Protein AF-A0A9P6JV18-F1 (afdb_monomer)

Solvent-accessible surface area (backbone atoms only — not comparable to full-atom values): 13076 Å² total; per-residue (Å²): 133,84,75,88,45,44,66,58,29,42,53,50,14,51,54,27,41,76,71,68,35,54,68,59,12,41,53,24,19,48,53,20,46,50,43,32,62,74,78,47,69,69,71,39,65,43,64,74,92,76,53,49,66,79,36,29,44,27,41,50,46,44,35,46,52,56,39,48,51,55,52,63,38,70,92,72,65,68,40,64,86,74,38,43,70,58,42,48,55,54,55,44,44,38,87,85,49,76,48,72,66,35,56,61,43,53,58,70,24,66,80,38,72,67,26,45,54,49,52,50,44,55,24,32,54,37,22,42,41,53,12,53,48,26,42,76,69,70,34,53,69,58,13,46,52,25,28,50,62,20,51,63,56,37,70,78,39,66,53,32,72,35,64,88,78,27,58,64,14,50,42,38,44,40,10,48,51,46,51,54,35,53,56,52,41,54,52,50,55,52,50,52,52,53,52,53,54,52,35,62,74,69,71,46,77,90,67,96,74,77,84,78,84,70,80,86,81,80,66,81,69,74,76,77,76,61,94,77,81,80,86,84,77,134

Organism: NCBI:txid179855

Radius of gyration: 19.12 Å; Cα contacts (8 Å, |Δi|>4): 257; chains: 1; bounding box: 46×41×63 Å

pLDDT: mean 84.48, std 20.2, range [27.09, 98.38]

Sequence (234 aa):
MSYNSSIALLNQAQVAFHAGDTRGALEWYYKGIKKILNDENVTALAPTVITLDNYPHELLGLAWSGFLGCFKDSSLGLNENTVPEAYKLLKTFRPESNSAQFLKWSARFQNSERGRILLKGLQISVGFTLGLMAWNNKDRATAAR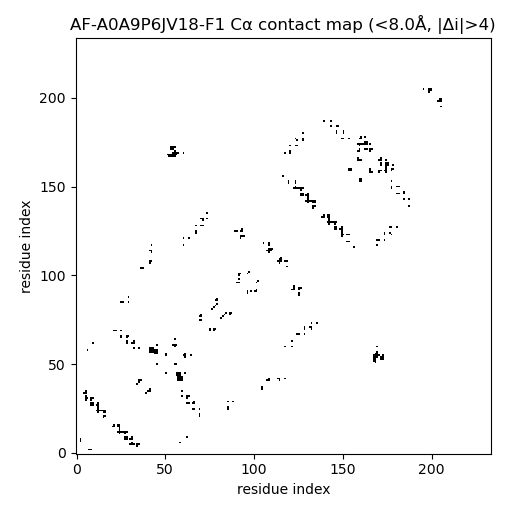RYQEALDLAQTHAPFMSFPNTPVGLERCVSRDVKDMQDNLEVLEHNDTIHASLGASLGQSTNRRDVVEMPDTVRMKRTEGNGKNFLLIL

Nearest PDB structures (foldseek):
  7v6q-assembly1_D  TM=4.824E-01  e=1.377E-02  Homo sapiens
  8rst-assembly1_A-2  TM=5.262E-01  e=2.483E-01  Bacillus phage phi3T
  8qag-assembly2_B  TM=3.439E-01  e=1.514E+00  synthetic construct
  3ieg-assembly2_B  TM=2.227E-01  e=1.008E+00  Mus musculus
  8bpo-assembly1_t2  TM=2.928E-01  e=4.090E+00  Homo sapiens

Foldseek 3Di:
DDPPALVSLQVQLVVCVVVVNLVSSLVSLLVSLVCCLPPHQQQDFDDPLPDDQQAARGPNRNSLVSNLVSLLPVVNVDDCVPCVSSNVVLVCLAPPHPDPSNVSRLVSLVPDPSSVVVSLLSNLSSLLSQLSNCVSVVNLVSNLVSLVSSLVSLVVPVLLCDPPPHGGHSSNNSVVSNVVSVVSNVVSVVVVVVVVVVCVVVVNDPPPPDDDDDPPPDDPPPPCPDPDDDSDDD

Secondary structure (DSSP, 8-state):
----SHHHHHHHHHHHHHTT-HHHHHHHHHHHHHHHHHHS-TTPBPPGGG--TTS-SBHHHHHHHHHHHHHH-GGG--STTTSHHHHHHHHHTSTT---HHHHHHHHHHTTSHHHHHHHHHHHHHHHHHHHHHHHHTT-HHHHHHHHHHHHHHHTTSGGGG-TTSPPTTHHHHHHHHHHHHHHHHHHHHHHHHHHHHHHHHTT----TT---PPPS----------S-------

Mean predicted aligned error: 8.63 Å

Structure (mmCIF, N/CA/C/O backbone):
data_AF-A0A9P6JV18-F1
#
_entry.id   AF-A0A9P6JV18-F1
#
loop_
_atom_site.group_PDB
_atom_site.id
_atom_site.type_symbol
_atom_site.label_atom_id
_atom_site.label_alt_id
_atom_site.label_comp_id
_atom_site.label_asym_id
_atom_site.label_entity_id
_atom_site.label_seq_id
_atom_site.pdbx_PDB_ins_code
_atom_site.Cartn_x
_atom_site.Cartn_y
_atom_site.Cartn_z
_atom_site.occupancy
_atom_site.B_iso_or_equiv
_atom_site.auth_seq_id
_atom_site.auth_comp_id
_atom_site.auth_asym_id
_atom_site.auth_atom_id
_atom_site.pdbx_PDB_model_num
ATOM 1 N N . MET A 1 1 ? 3.530 -20.877 -20.730 1.00 47.69 1 MET A N 1
ATOM 2 C CA . MET A 1 1 ? 4.284 -19.688 -21.187 1.00 47.69 1 MET A CA 1
ATOM 3 C C . MET A 1 1 ? 4.997 -19.091 -19.985 1.00 47.69 1 MET A C 1
ATOM 5 O O . MET A 1 1 ? 4.355 -18.919 -18.959 1.00 47.69 1 MET A O 1
ATOM 9 N N . SER A 1 2 ? 6.308 -18.852 -20.069 1.00 51.06 2 SER A N 1
ATOM 10 C CA . SER A 1 2 ? 7.059 -18.185 -18.996 1.00 51.06 2 SER A CA 1
ATOM 11 C C . SER A 1 2 ? 6.819 -16.678 -19.082 1.00 51.06 2 SER A C 1
ATOM 13 O O . SER A 1 2 ? 7.122 -16.065 -20.105 1.00 51.06 2 SER A O 1
ATOM 15 N N . TYR A 1 3 ? 6.245 -16.081 -18.039 1.00 64.88 3 TYR A N 1
ATOM 16 C CA . TYR A 1 3 ? 6.047 -14.634 -17.958 1.00 64.88 3 TYR A CA 1
ATOM 17 C C . TYR A 1 3 ? 7.381 -13.964 -17.611 1.00 64.88 3 TYR A C 1
ATOM 19 O O . TYR A 1 3 ? 7.743 -13.820 -16.444 1.00 64.88 3 TYR A O 1
ATOM 27 N N . ASN A 1 4 ? 8.146 -13.592 -18.639 1.00 78.31 4 ASN A N 1
ATOM 28 C CA . ASN A 1 4 ? 9.521 -13.116 -18.463 1.00 78.31 4 ASN A CA 1
ATOM 29 C C . ASN A 1 4 ? 9.634 -11.638 -18.043 1.00 78.31 4 ASN A C 1
ATOM 31 O O . ASN A 1 4 ? 10.718 -11.228 -17.629 1.00 78.31 4 ASN A O 1
ATOM 35 N N . SER A 1 5 ? 8.548 -10.853 -18.069 1.00 90.69 5 SER A N 1
ATOM 36 C CA . SER A 1 5 ? 8.530 -9.437 -17.656 1.00 90.69 5 SER A CA 1
ATOM 37 C C . SER A 1 5 ? 7.431 -9.137 -16.631 1.00 90.69 5 SER A C 1
ATOM 39 O O . SER A 1 5 ? 6.385 -9.791 -16.619 1.00 90.69 5 SER A O 1
ATOM 41 N N . SER A 1 6 ? 7.653 -8.141 -15.768 1.00 91.50 6 SER A N 1
ATOM 42 C CA . SER A 1 6 ? 6.620 -7.656 -14.844 1.00 91.50 6 SER A CA 1
ATOM 43 C C . SER A 1 6 ? 5.403 -7.091 -15.576 1.00 91.50 6 SER A C 1
ATOM 45 O O . SER A 1 6 ? 4.283 -7.356 -15.158 1.00 91.50 6 SER A O 1
ATOM 47 N N . ILE A 1 7 ? 5.594 -6.417 -16.716 1.00 92.31 7 ILE A N 1
ATOM 48 C CA . ILE A 1 7 ? 4.503 -5.914 -17.569 1.00 92.31 7 ILE A CA 1
ATOM 49 C C . ILE A 1 7 ? 3.539 -7.044 -17.943 1.00 92.31 7 ILE A C 1
ATOM 51 O O . ILE A 1 7 ? 2.328 -6.894 -17.801 1.00 92.31 7 ILE A O 1
ATOM 55 N N . ALA A 1 8 ? 4.060 -8.202 -18.361 1.00 92.50 8 ALA A N 1
ATOM 56 C CA . ALA A 1 8 ? 3.213 -9.335 -18.721 1.00 92.50 8 ALA A CA 1
ATOM 57 C C . ALA A 1 8 ? 2.406 -9.855 -17.517 1.00 92.50 8 ALA A C 1
ATOM 59 O O . ALA A 1 8 ? 1.236 -10.195 -17.671 1.00 92.50 8 ALA A O 1
ATOM 60 N N . LEU A 1 9 ? 3.001 -9.864 -16.317 1.00 95.19 9 LEU A N 1
ATOM 61 C CA . LEU A 1 9 ? 2.306 -10.226 -15.076 1.00 95.19 9 LEU A CA 1
ATOM 62 C C . LEU A 1 9 ? 1.207 -9.213 -14.725 1.00 95.19 9 LEU A C 1
ATOM 64 O O . LEU A 1 9 ? 0.114 -9.612 -14.337 1.00 95.19 9 LEU A O 1
ATOM 68 N N . LEU A 1 10 ? 1.462 -7.913 -14.895 1.00 92.69 10 LEU A N 1
ATOM 69 C CA . LEU A 1 10 ? 0.463 -6.877 -14.622 1.00 92.69 10 LEU A CA 1
ATOM 70 C C . LEU A 1 10 ? -0.692 -6.909 -15.622 1.00 92.69 10 LEU A C 1
ATOM 72 O O . LEU A 1 10 ? -1.833 -6.719 -15.214 1.00 92.69 10 LEU A O 1
ATOM 76 N N . ASN A 1 11 ? -0.436 -7.232 -16.890 1.00 92.31 11 ASN A N 1
ATOM 77 C CA . ASN A 1 11 ? -1.506 -7.444 -17.865 1.00 92.31 11 ASN A CA 1
ATOM 78 C C . ASN A 1 11 ? -2.420 -8.605 -17.446 1.00 92.31 11 ASN A C 1
ATOM 80 O O . ASN A 1 11 ? -3.638 -8.475 -17.519 1.00 92.31 11 ASN A O 1
ATOM 84 N N . GLN A 1 12 ? -1.861 -9.707 -16.930 1.00 94.94 12 GLN A N 1
ATOM 85 C CA . GLN A 1 12 ? -2.674 -10.801 -16.380 1.00 94.94 12 GLN A CA 1
ATOM 86 C C . GLN A 1 12 ? -3.472 -10.368 -15.145 1.00 94.94 12 GLN A C 1
ATOM 88 O O . GLN A 1 12 ? -4.631 -10.754 -15.004 1.00 94.94 12 GLN A O 1
ATOM 93 N N . ALA A 1 13 ? -2.895 -9.519 -14.287 1.00 94.94 13 ALA A N 1
ATOM 94 C CA . ALA A 1 13 ? -3.618 -8.946 -13.154 1.00 94.94 13 ALA A CA 1
ATOM 95 C C . ALA A 1 13 ? -4.830 -8.127 -13.616 1.00 94.94 13 ALA A C 1
ATOM 97 O O . ALA A 1 13 ? -5.917 -8.287 -13.065 1.00 94.94 13 ALA A O 1
ATOM 98 N N . GLN A 1 14 ? -4.666 -7.303 -14.658 1.00 91.19 14 GLN A N 1
ATOM 99 C CA . GLN A 1 14 ? -5.774 -6.544 -15.239 1.00 91.19 14 GLN A CA 1
ATOM 100 C C . GLN A 1 14 ? -6.835 -7.467 -15.835 1.00 91.19 14 GLN A C 1
ATOM 102 O O . GLN A 1 14 ? -8.015 -7.268 -15.566 1.00 91.19 14 GLN A O 1
ATOM 107 N N . VAL A 1 15 ? -6.447 -8.483 -16.609 1.00 93.88 15 VAL A N 1
ATOM 108 C CA . VAL A 1 15 ? -7.402 -9.438 -17.197 1.00 93.88 15 VAL A CA 1
ATOM 109 C C . VAL A 1 15 ? -8.228 -10.126 -16.109 1.00 93.88 15 VAL A C 1
ATOM 111 O O . VAL A 1 15 ? -9.455 -10.134 -16.194 1.00 93.88 15 VAL A O 1
ATOM 114 N N . ALA A 1 16 ? -7.580 -10.639 -15.059 1.00 94.25 16 ALA A N 1
ATOM 115 C CA . ALA A 1 16 ? -8.271 -11.272 -13.937 1.00 94.25 16 ALA A CA 1
ATOM 116 C C . ALA A 1 16 ? -9.210 -10.290 -13.215 1.00 94.25 16 ALA A C 1
ATOM 118 O O . ALA A 1 16 ? -10.364 -10.619 -12.947 1.00 94.25 16 ALA A O 1
ATOM 119 N N . PHE A 1 17 ? -8.756 -9.055 -12.977 1.00 91.06 17 PHE A N 1
ATOM 120 C CA . PHE A 1 17 ? -9.563 -8.025 -12.324 1.00 91.06 17 PHE A CA 1
ATOM 121 C C . PHE A 1 17 ? -10.831 -7.690 -13.123 1.00 91.06 17 PHE A C 1
ATOM 123 O O . PHE A 1 17 ? -11.924 -7.661 -12.563 1.00 91.06 17 PHE A O 1
ATOM 130 N N . HIS A 1 18 ? -10.714 -7.502 -14.442 1.00 89.44 18 HIS A N 1
ATOM 131 C CA . HIS A 1 18 ? -11.862 -7.220 -15.313 1.00 89.44 18 HIS A CA 1
ATOM 132 C C . HIS A 1 18 ? -12.815 -8.413 -15.453 1.00 89.44 18 HIS A C 1
ATOM 1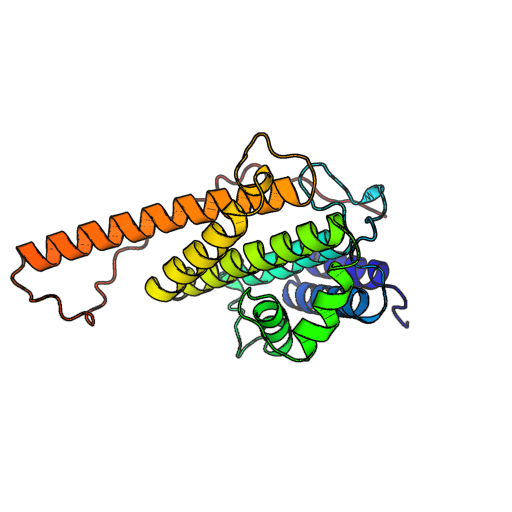34 O O . HIS A 1 18 ? -14.004 -8.216 -15.696 1.00 89.44 18 HIS A O 1
ATOM 140 N N . ALA A 1 19 ? -12.321 -9.637 -15.263 1.00 94.38 19 ALA A N 1
ATOM 141 C CA . ALA A 1 19 ? -13.149 -10.837 -15.198 1.00 94.38 19 ALA A CA 1
ATOM 142 C C . ALA A 1 19 ? -13.893 -10.995 -13.854 1.00 94.38 19 ALA A C 1
ATOM 144 O O . ALA A 1 19 ? -14.639 -11.957 -13.684 1.00 94.38 19 ALA A O 1
ATOM 145 N N . GLY A 1 20 ? -13.693 -10.083 -12.893 1.00 90.50 20 GLY A N 1
ATOM 146 C CA . GLY A 1 20 ? -14.239 -10.187 -11.537 1.00 90.50 20 GLY A CA 1
ATOM 147 C C . GLY A 1 20 ? -13.478 -11.163 -10.633 1.00 90.50 20 GLY A C 1
ATOM 148 O O . GLY A 1 20 ? -13.898 -11.404 -9.502 1.00 90.50 20 GLY A O 1
ATOM 149 N N . ASP A 1 21 ? -12.349 -11.710 -11.094 1.00 94.19 21 ASP A N 1
ATOM 150 C CA . ASP A 1 21 ? -11.474 -12.573 -10.303 1.00 94.19 21 ASP A CA 1
ATOM 151 C C . ASP A 1 21 ? -10.446 -11.736 -9.529 1.00 94.19 21 ASP A C 1
ATOM 153 O O . ASP A 1 21 ? -9.257 -11.668 -9.856 1.00 94.19 21 ASP A O 1
ATOM 157 N N . THR A 1 22 ? -10.906 -11.070 -8.468 1.00 91.94 22 THR A N 1
ATOM 158 C CA . THR A 1 22 ? -10.041 -10.195 -7.663 1.00 91.94 22 THR A CA 1
ATOM 159 C C . THR A 1 22 ? -8.944 -10.967 -6.922 1.00 91.94 22 THR A C 1
ATOM 161 O O . THR A 1 22 ? -7.872 -10.421 -6.658 1.00 91.94 22 THR A O 1
ATOM 164 N N . ARG A 1 23 ? -9.163 -12.252 -6.606 1.00 92.50 23 ARG A N 1
ATOM 165 C CA . ARG A 1 23 ? -8.135 -13.093 -5.968 1.00 92.50 23 ARG A CA 1
ATOM 166 C C . ARG A 1 23 ? -7.040 -13.482 -6.957 1.00 92.50 23 ARG A C 1
ATOM 168 O O . ARG A 1 23 ? -5.865 -13.355 -6.615 1.00 92.50 23 ARG A O 1
ATOM 175 N N . GLY A 1 24 ? -7.402 -13.878 -8.176 1.00 95.06 24 GLY A N 1
ATOM 176 C CA . GLY A 1 24 ? -6.436 -14.088 -9.251 1.00 95.06 24 GLY A CA 1
ATOM 177 C C . GLY A 1 24 ? -5.683 -12.803 -9.593 1.00 95.06 24 GLY A C 1
ATOM 178 O O . GLY A 1 24 ? -4.459 -12.819 -9.729 1.00 95.06 24 GLY A O 1
ATOM 179 N N . ALA A 1 25 ? -6.375 -11.659 -9.629 1.00 96.56 25 ALA A N 1
ATOM 180 C CA . ALA A 1 25 ? -5.739 -10.358 -9.830 1.00 96.56 25 ALA A CA 1
ATOM 181 C C . ALA A 1 25 ? -4.681 -10.062 -8.755 1.00 96.56 25 ALA A C 1
ATOM 183 O O . ALA A 1 25 ? -3.550 -9.701 -9.086 1.00 96.56 25 ALA A O 1
ATOM 184 N N . LEU A 1 26 ? -5.015 -10.273 -7.476 1.00 97.38 26 LEU A N 1
ATOM 185 C CA . LEU A 1 26 ? -4.084 -10.111 -6.357 1.00 97.38 26 LEU A CA 1
ATOM 186 C C . LEU A 1 26 ? -2.830 -10.980 -6.516 1.00 97.38 26 LEU A C 1
ATOM 188 O O . LEU A 1 26 ? -1.719 -10.501 -6.279 1.00 97.38 26 LEU A O 1
ATOM 192 N N . GLU A 1 27 ? -2.990 -12.240 -6.923 1.00 96.81 27 GLU A N 1
ATOM 193 C CA . GLU A 1 27 ? -1.864 -13.149 -7.143 1.00 96.81 27 GLU A CA 1
ATOM 194 C C . GLU A 1 27 ? -0.916 -12.619 -8.230 1.00 96.81 27 GLU A C 1
ATOM 196 O O . GLU A 1 27 ? 0.309 -12.610 -8.053 1.00 96.81 27 GLU A O 1
ATOM 201 N N . TRP A 1 28 ? -1.468 -12.129 -9.340 1.00 97.56 28 TRP A N 1
ATOM 202 C CA . TRP A 1 28 ? -0.683 -11.554 -10.428 1.00 97.56 28 TRP A CA 1
ATOM 203 C C . TRP A 1 28 ? 0.005 -10.245 -10.034 1.00 97.56 28 TRP A C 1
ATOM 205 O O . TRP A 1 28 ? 1.195 -10.083 -10.326 1.00 97.56 28 TRP A O 1
ATOM 215 N N . TYR A 1 29 ? -0.675 -9.355 -9.304 1.00 97.94 29 TYR A N 1
ATOM 216 C CA . TYR A 1 29 ? -0.046 -8.153 -8.751 1.00 97.94 29 TYR A CA 1
ATOM 217 C C . TYR A 1 29 ? 1.115 -8.505 -7.814 1.00 97.94 29 TYR A C 1
ATOM 219 O O . TYR A 1 29 ? 2.212 -7.969 -7.969 1.00 97.94 29 TYR A O 1
ATOM 227 N N . TYR A 1 30 ? 0.914 -9.446 -6.886 1.00 97.75 30 TYR A N 1
ATOM 228 C CA . TYR A 1 30 ? 1.951 -9.921 -5.965 1.00 97.75 30 TYR A CA 1
ATOM 229 C C . TYR A 1 30 ? 3.190 -10.441 -6.712 1.00 97.75 30 TYR A C 1
ATOM 231 O O . TYR A 1 30 ? 4.321 -10.056 -6.393 1.00 97.75 30 TYR A O 1
ATOM 239 N N . LYS A 1 31 ? 2.991 -11.276 -7.741 1.00 97.19 31 LYS A N 1
ATOM 240 C CA . LYS A 1 31 ? 4.080 -11.788 -8.591 1.00 97.19 31 LYS A CA 1
ATOM 241 C C . LYS A 1 31 ? 4.804 -10.652 -9.320 1.00 97.19 31 LYS A C 1
ATOM 243 O O . LYS A 1 31 ? 6.035 -10.616 -9.307 1.00 97.19 31 LYS A O 1
ATOM 248 N N . GLY A 1 32 ? 4.054 -9.721 -9.914 1.00 97.00 32 GLY A N 1
ATOM 249 C CA . GLY A 1 32 ? 4.591 -8.561 -10.628 1.00 97.00 32 GLY A CA 1
ATOM 250 C C . GLY A 1 32 ? 5.454 -7.673 -9.734 1.00 97.00 32 GLY A C 1
ATOM 251 O O . GLY A 1 32 ? 6.601 -7.387 -10.073 1.00 97.00 32 GLY A O 1
ATOM 252 N N . ILE A 1 33 ? 4.950 -7.321 -8.547 1.00 98.19 33 ILE A N 1
ATOM 253 C CA . ILE A 1 33 ? 5.680 -6.517 -7.559 1.00 98.19 33 ILE A CA 1
ATOM 254 C C . ILE A 1 33 ? 6.983 -7.209 -7.159 1.00 98.19 33 ILE A C 1
ATOM 256 O O . ILE A 1 33 ? 8.045 -6.593 -7.211 1.00 98.19 33 ILE A O 1
ATOM 260 N N . LYS A 1 34 ? 6.942 -8.501 -6.808 1.00 97.56 34 LYS A N 1
ATOM 261 C CA . LYS A 1 34 ? 8.159 -9.238 -6.429 1.00 97.56 34 LYS A CA 1
ATOM 262 C C . LYS A 1 34 ? 9.186 -9.282 -7.549 1.00 97.56 34 LYS A C 1
ATOM 264 O O . LYS A 1 34 ? 10.373 -9.139 -7.269 1.00 97.56 34 LYS A O 1
ATOM 269 N N . LYS A 1 35 ? 8.750 -9.464 -8.796 1.00 96.69 35 LYS A N 1
ATOM 270 C CA . LYS A 1 35 ? 9.646 -9.442 -9.954 1.00 96.69 35 LYS A CA 1
ATOM 271 C C . LYS A 1 35 ? 10.329 -8.085 -10.103 1.00 96.69 35 LYS A C 1
ATOM 273 O O . LYS A 1 35 ? 11.548 -8.043 -10.227 1.00 96.69 35 LYS A O 1
ATOM 278 N N . ILE A 1 36 ? 9.580 -6.985 -9.986 1.00 97.31 36 ILE A N 1
ATOM 279 C CA . ILE A 1 36 ? 10.168 -5.640 -10.032 1.00 97.31 36 ILE A CA 1
ATOM 280 C C . ILE A 1 36 ? 11.181 -5.462 -8.898 1.00 97.31 36 ILE A C 1
ATOM 282 O O . ILE A 1 36 ? 12.326 -5.086 -9.135 1.00 97.31 36 ILE A O 1
ATOM 286 N N . LEU A 1 37 ? 10.790 -5.809 -7.669 1.00 96.94 37 LEU A N 1
ATOM 287 C CA . LEU A 1 37 ? 11.617 -5.655 -6.472 1.00 96.94 37 LEU A CA 1
ATOM 288 C C . LEU A 1 37 ? 12.864 -6.546 -6.447 1.00 96.94 37 LEU A C 1
ATOM 290 O O . LEU A 1 37 ? 13.839 -6.180 -5.784 1.00 96.94 37 LEU A O 1
ATOM 294 N N . ASN A 1 38 ? 12.881 -7.663 -7.172 1.00 96.00 38 ASN A N 1
ATOM 295 C CA . ASN A 1 38 ? 14.044 -8.545 -7.260 1.00 96.00 38 ASN A CA 1
ATOM 296 C C . ASN A 1 38 ? 14.939 -8.238 -8.462 1.00 96.00 38 ASN A C 1
ATOM 298 O O . ASN A 1 38 ? 16.154 -8.164 -8.290 1.00 96.00 38 ASN A O 1
ATOM 302 N N . ASP A 1 39 ? 14.348 -8.018 -9.638 1.00 95.69 39 ASP A N 1
ATOM 303 C CA . ASP A 1 39 ? 15.071 -8.182 -10.903 1.00 95.69 39 ASP A CA 1
ATOM 304 C C . ASP A 1 39 ? 15.051 -6.930 -11.793 1.00 95.69 39 ASP A C 1
ATOM 306 O O . ASP A 1 39 ? 15.872 -6.814 -12.698 1.00 95.69 39 ASP A O 1
ATOM 310 N N . GLU A 1 40 ? 14.150 -5.969 -11.559 1.00 95.31 40 GLU A N 1
ATOM 311 C CA . GLU A 1 40 ? 13.928 -4.848 -12.492 1.00 95.31 40 GLU A CA 1
ATOM 312 C C . GLU A 1 40 ? 14.118 -3.476 -11.833 1.00 95.31 40 GLU A C 1
ATOM 314 O O . GLU A 1 40 ? 14.230 -3.367 -10.614 1.00 95.31 40 GLU A O 1
ATOM 319 N N . ASN A 1 41 ? 14.187 -2.405 -12.626 1.00 95.19 41 ASN A N 1
ATOM 320 C CA . ASN A 1 41 ? 14.343 -1.054 -12.089 1.00 95.19 41 ASN A CA 1
ATOM 321 C C . ASN A 1 41 ? 13.057 -0.591 -11.373 1.00 95.19 41 ASN A C 1
ATOM 323 O O . ASN A 1 41 ? 12.007 -0.459 -11.996 1.00 95.19 41 ASN A O 1
ATOM 327 N N . VAL A 1 42 ? 13.157 -0.288 -10.074 1.00 96.81 42 VAL A N 1
ATOM 328 C CA . VAL A 1 42 ? 12.020 0.136 -9.237 1.00 96.81 42 VAL A CA 1
ATOM 329 C C . VAL A 1 42 ? 11.425 1.485 -9.649 1.00 96.81 42 VAL A C 1
ATOM 331 O O . VAL A 1 42 ? 10.262 1.734 -9.355 1.00 96.81 42 VAL A O 1
ATOM 334 N N . THR A 1 43 ? 12.184 2.334 -10.351 1.00 96.31 43 THR A N 1
ATOM 335 C CA . THR A 1 43 ? 11.704 3.619 -10.890 1.00 96.31 43 THR A CA 1
ATOM 336 C C . THR A 1 43 ? 11.388 3.563 -12.385 1.00 96.31 43 THR A C 1
ATOM 338 O O . THR A 1 43 ? 11.197 4.608 -13.005 1.00 96.31 43 THR A O 1
ATOM 341 N N . ALA A 1 44 ? 11.344 2.368 -12.990 1.00 94.69 44 ALA A N 1
ATOM 342 C CA . ALA A 1 44 ? 10.954 2.232 -14.388 1.00 94.69 44 ALA A CA 1
ATOM 343 C C . ALA A 1 44 ? 9.543 2.791 -14.605 1.00 94.69 44 ALA A C 1
ATOM 345 O O . ALA A 1 44 ? 8.606 2.443 -13.881 1.00 94.69 44 ALA A O 1
ATOM 346 N N . LEU A 1 45 ? 9.402 3.641 -15.620 1.00 92.31 45 LEU A N 1
ATOM 347 C CA . LEU A 1 45 ? 8.105 4.151 -16.038 1.00 92.31 45 LEU A CA 1
ATOM 348 C C . LEU A 1 45 ? 7.291 3.031 -16.682 1.00 92.31 45 LEU A C 1
ATOM 350 O O . LEU A 1 45 ? 7.822 2.169 -17.386 1.00 92.31 45 LEU A O 1
ATOM 354 N N . ALA A 1 46 ? 5.990 3.060 -16.444 1.00 87.81 46 ALA A N 1
ATOM 355 C CA . ALA A 1 46 ? 5.052 2.256 -17.189 1.00 87.81 46 ALA A CA 1
ATOM 356 C C . ALA A 1 46 ? 5.018 2.719 -18.656 1.00 87.81 46 ALA A C 1
ATOM 358 O O . ALA A 1 46 ? 5.212 3.907 -18.932 1.00 87.81 46 ALA A O 1
ATOM 359 N N . PRO A 1 47 ? 4.761 1.809 -19.611 1.00 81.94 47 PRO A N 1
ATOM 360 C CA . PRO A 1 47 ? 4.491 2.191 -20.992 1.00 81.94 47 PRO A CA 1
ATOM 361 C C . PRO A 1 47 ? 3.426 3.296 -21.064 1.00 81.94 47 PRO A C 1
ATOM 363 O O . PRO A 1 47 ? 2.388 3.190 -20.414 1.00 81.94 47 PRO A O 1
ATOM 366 N N . THR A 1 48 ? 3.666 4.336 -21.870 1.00 66.50 48 THR A N 1
ATOM 367 C CA . THR A 1 48 ? 2.866 5.580 -21.933 1.00 66.50 48 THR A CA 1
ATOM 368 C C . THR A 1 48 ? 1.367 5.359 -22.159 1.00 66.50 48 THR A C 1
ATOM 370 O O . THR A 1 48 ? 0.555 6.166 -21.726 1.00 66.50 48 THR A O 1
ATOM 373 N N . VAL A 1 49 ? 0.979 4.244 -22.783 1.00 60.06 49 VAL A N 1
ATOM 374 C CA . VAL A 1 49 ? -0.432 3.874 -23.007 1.00 60.06 49 VAL A CA 1
ATOM 375 C C . VAL A 1 49 ? -1.186 3.624 -21.685 1.00 60.06 49 VAL A C 1
ATOM 377 O O . VAL A 1 49 ? -2.409 3.678 -21.646 1.00 60.06 49 VAL A O 1
ATOM 380 N N . ILE A 1 50 ? -0.468 3.368 -20.588 1.00 60.12 50 ILE A N 1
ATOM 381 C CA . ILE A 1 50 ? -1.030 2.944 -19.297 1.00 60.12 50 ILE A CA 1
ATOM 382 C C . ILE A 1 50 ? -1.194 4.127 -18.320 1.00 60.12 50 ILE A C 1
ATOM 384 O O . ILE A 1 50 ? -1.906 4.016 -17.323 1.00 60.12 50 ILE A O 1
ATOM 388 N N . THR A 1 51 ? -0.563 5.277 -18.576 1.00 61.53 51 THR A N 1
ATOM 389 C CA . THR A 1 51 ? -0.481 6.371 -17.596 1.00 61.53 51 THR A CA 1
ATOM 390 C C . THR A 1 51 ? -1.526 7.453 -17.855 1.00 61.53 51 THR A C 1
ATOM 392 O O . THR A 1 51 ? -1.454 8.169 -18.850 1.00 61.53 51 THR A O 1
ATOM 395 N N . LEU A 1 52 ? -2.469 7.601 -16.925 1.00 71.88 52 LEU A N 1
ATOM 396 C CA . LEU A 1 52 ? -3.335 8.776 -16.804 1.00 71.88 52 LEU A CA 1
ATOM 397 C C . LEU A 1 52 ? -2.849 9.625 -15.621 1.00 71.88 52 LEU A C 1
ATOM 399 O O . LEU A 1 52 ? -2.369 9.064 -14.639 1.00 71.88 52 LEU A O 1
ATOM 403 N N . ASP A 1 53 ? -3.085 10.938 -15.647 1.00 73.88 53 ASP A N 1
ATOM 404 C CA . ASP A 1 53 ? -2.625 11.903 -14.623 1.00 73.88 53 ASP A CA 1
ATOM 405 C C . ASP A 1 53 ? -2.966 11.527 -13.164 1.00 73.88 53 ASP A C 1
ATOM 407 O O . ASP A 1 53 ? -2.328 11.986 -12.214 1.00 73.88 53 ASP A O 1
ATOM 411 N N . ASN A 1 54 ? -4.000 10.701 -12.979 1.00 77.81 54 ASN A N 1
ATOM 412 C CA . ASN A 1 54 ? -4.503 10.240 -11.686 1.00 77.81 54 ASN A CA 1
ATOM 413 C C . ASN A 1 54 ? -3.893 8.914 -11.195 1.00 77.81 54 ASN A C 1
ATOM 415 O O . ASN A 1 54 ? -4.350 8.418 -10.167 1.00 77.81 54 ASN A O 1
ATOM 419 N N . TYR A 1 55 ? -2.938 8.326 -11.916 1.00 84.06 55 TYR A N 1
ATOM 420 C CA . TYR A 1 55 ? -2.328 7.036 -11.584 1.00 84.06 55 TYR A CA 1
ATOM 421 C C . TYR A 1 55 ? -0.809 7.150 -11.532 1.00 84.06 55 TYR A C 1
ATOM 423 O O . TYR A 1 55 ? -0.252 7.964 -12.265 1.00 84.06 55 TYR A O 1
ATOM 431 N N . PRO A 1 56 ? -0.110 6.325 -10.731 1.00 90.50 56 PRO A N 1
ATOM 432 C CA . PRO A 1 56 ? 1.346 6.341 -10.701 1.00 90.50 56 PRO A CA 1
ATOM 433 C C . PRO A 1 56 ? 1.953 6.123 -12.088 1.00 90.50 56 PRO A C 1
ATOM 435 O O . PRO A 1 56 ? 1.468 5.309 -12.869 1.00 90.50 56 PRO A O 1
ATOM 438 N N . HIS A 1 57 ? 3.033 6.840 -12.386 1.00 91.44 57 HIS A N 1
ATOM 439 C CA . HIS A 1 57 ? 3.737 6.679 -13.658 1.00 91.44 57 HIS A CA 1
ATOM 440 C C . HIS A 1 57 ? 4.762 5.547 -13.597 1.00 91.44 57 HIS A C 1
ATOM 442 O O . HIS A 1 57 ? 5.090 4.958 -14.621 1.00 91.44 57 HIS A O 1
ATOM 448 N N . GLU A 1 58 ? 5.271 5.219 -12.409 1.00 93.94 58 GLU A N 1
ATOM 449 C CA . GLU A 1 58 ? 6.151 4.076 -12.203 1.00 93.94 58 GLU A CA 1
ATOM 450 C C . GLU A 1 58 ? 5.369 2.771 -12.320 1.00 93.94 58 GLU A C 1
ATOM 452 O O . GLU A 1 58 ? 4.310 2.603 -11.712 1.00 93.94 58 GLU A O 1
ATOM 457 N N . LEU A 1 59 ? 5.951 1.797 -13.017 1.00 94.81 59 LEU A N 1
ATOM 458 C CA . LEU A 1 59 ? 5.372 0.467 -13.170 1.00 94.81 59 LEU A CA 1
ATOM 459 C C . LEU A 1 59 ? 5.119 -0.205 -11.813 1.00 94.81 59 LEU A C 1
ATOM 461 O O . LEU A 1 59 ? 4.078 -0.827 -11.601 1.00 94.81 59 LEU A O 1
ATOM 465 N N . LEU A 1 60 ? 6.052 -0.029 -10.869 1.00 96.81 60 LEU A N 1
ATOM 466 C CA . LEU A 1 60 ? 5.880 -0.495 -9.496 1.00 96.81 60 LEU A CA 1
ATOM 467 C C . LEU A 1 60 ? 4.722 0.219 -8.796 1.00 96.81 60 LEU A C 1
ATOM 469 O O . LEU A 1 60 ? 3.958 -0.431 -8.091 1.00 96.81 60 LEU A O 1
ATOM 473 N N . GLY A 1 61 ? 4.576 1.529 -9.002 1.00 95.44 61 GLY A N 1
ATOM 474 C CA . GLY A 1 61 ? 3.474 2.304 -8.440 1.00 95.44 61 GLY A CA 1
ATOM 475 C C . GLY A 1 61 ? 2.116 1.796 -8.928 1.00 95.44 61 GLY A C 1
ATOM 476 O O . GLY A 1 61 ? 1.232 1.560 -8.110 1.00 95.44 61 GLY A O 1
ATOM 477 N N . LEU A 1 62 ? 1.968 1.531 -10.230 1.00 93.44 62 LEU A N 1
ATOM 478 C CA . LEU A 1 62 ? 0.740 0.956 -10.797 1.00 93.44 62 LEU A CA 1
ATOM 479 C C . LEU A 1 62 ? 0.415 -0.418 -10.208 1.00 93.44 62 LEU A C 1
ATOM 481 O O . LEU A 1 62 ? -0.709 -0.661 -9.765 1.00 93.44 62 LEU A O 1
ATOM 485 N N . ALA A 1 63 ? 1.411 -1.309 -10.181 1.00 95.88 63 ALA A N 1
ATOM 486 C CA . ALA A 1 63 ? 1.269 -2.639 -9.599 1.00 95.88 63 ALA A CA 1
ATOM 487 C C . ALA A 1 63 ? 0.838 -2.562 -8.129 1.00 95.88 63 ALA A C 1
ATOM 489 O O . ALA A 1 63 ? -0.042 -3.303 -7.688 1.00 95.88 63 ALA A O 1
ATOM 490 N N . TRP A 1 64 ? 1.442 -1.635 -7.384 1.00 97.56 64 TRP A N 1
ATOM 491 C CA . TRP A 1 64 ? 1.154 -1.399 -5.979 1.00 97.56 64 TRP A CA 1
ATOM 492 C C . TRP A 1 64 ? -0.259 -0.872 -5.753 1.00 97.56 64 TRP A C 1
ATOM 494 O O . TRP A 1 64 ? -0.962 -1.383 -4.888 1.00 97.56 64 TRP A O 1
ATOM 504 N N . SER A 1 65 ? -0.717 0.101 -6.541 1.00 94.19 65 SER A N 1
ATOM 505 C CA . SER A 1 65 ? -2.078 0.632 -6.419 1.00 94.19 65 SER A CA 1
ATOM 506 C C . SER A 1 65 ? -3.140 -0.447 -6.644 1.00 94.19 65 SER A C 1
ATOM 508 O O . SER A 1 65 ? -4.088 -0.528 -5.863 1.00 94.19 65 SER A O 1
ATOM 510 N N . GLY A 1 66 ? -2.964 -1.312 -7.649 1.00 94.44 66 GLY A N 1
ATOM 511 C CA . GLY A 1 66 ? -3.865 -2.447 -7.884 1.00 94.44 66 GLY A CA 1
ATOM 512 C C . G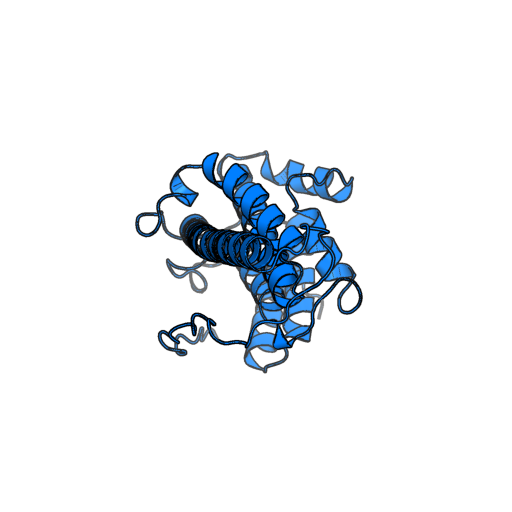LY A 1 66 ? -3.835 -3.479 -6.750 1.00 94.44 66 GLY A C 1
ATOM 513 O O . GLY A 1 66 ? -4.882 -3.907 -6.260 1.00 94.44 66 GLY A O 1
ATOM 514 N N . PHE A 1 67 ? -2.635 -3.808 -6.266 1.00 97.81 67 PHE A N 1
ATOM 515 C CA . PHE A 1 67 ? -2.425 -4.679 -5.108 1.00 97.81 67 PHE A CA 1
ATOM 516 C C . PHE A 1 67 ? -3.129 -4.161 -3.844 1.00 97.81 67 PHE A C 1
ATOM 518 O O . PHE A 1 67 ? -3.873 -4.903 -3.203 1.00 97.81 67 PHE A O 1
ATOM 525 N N . LEU A 1 68 ? -2.944 -2.882 -3.501 1.00 96.81 68 LEU A N 1
ATOM 526 C CA . LEU A 1 68 ? -3.593 -2.265 -2.343 1.00 96.81 68 LEU A CA 1
ATOM 527 C C . LEU A 1 68 ? -5.107 -2.162 -2.522 1.00 96.81 68 LEU A C 1
ATOM 529 O O . LEU A 1 68 ? -5.840 -2.350 -1.555 1.00 96.81 68 LEU A O 1
ATOM 533 N N . GLY A 1 69 ? -5.583 -1.904 -3.744 1.00 94.31 69 GLY A N 1
ATOM 534 C CA . GLY A 1 69 ? -7.010 -1.880 -4.063 1.00 94.31 69 GLY A CA 1
ATOM 535 C C . GLY A 1 69 ? -7.727 -3.167 -3.650 1.00 94.31 69 GLY A C 1
ATOM 536 O O . GLY A 1 69 ? -8.820 -3.094 -3.096 1.00 94.31 69 GLY A O 1
ATOM 537 N N . CYS A 1 70 ? -7.074 -4.323 -3.812 1.00 95.38 70 CYS A N 1
ATOM 538 C CA . CYS A 1 70 ? -7.610 -5.606 -3.355 1.00 95.38 70 CYS A CA 1
ATOM 539 C C . CYS A 1 70 ? -7.773 -5.646 -1.823 1.00 95.38 70 CYS A C 1
ATOM 541 O O . CYS A 1 70 ? -8.805 -6.080 -1.328 1.00 95.38 70 CYS A O 1
ATOM 543 N N . PHE A 1 71 ? -6.785 -5.172 -1.054 1.00 95.88 71 PHE A N 1
ATOM 544 C CA . PHE A 1 71 ? -6.854 -5.153 0.418 1.00 95.88 71 PHE A CA 1
ATOM 545 C C . PHE A 1 71 ? -7.828 -4.110 0.9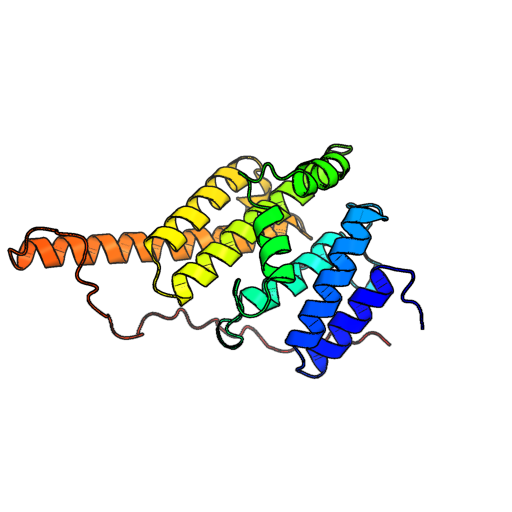80 1.00 95.88 71 PHE A C 1
ATOM 547 O O . PHE A 1 71 ? -8.369 -4.305 2.067 1.00 95.88 71 PHE A O 1
ATOM 554 N N . LYS A 1 72 ? -8.046 -3.002 0.261 1.00 93.62 72 LYS A N 1
ATOM 555 C CA . LYS A 1 72 ? -8.991 -1.946 0.657 1.00 93.62 72 LYS A CA 1
ATOM 556 C C . LYS A 1 72 ? -10.458 -2.378 0.489 1.00 93.62 72 LYS A C 1
ATOM 558 O O . LYS A 1 72 ? -11.333 -1.774 1.107 1.00 93.62 72 LYS A O 1
ATOM 563 N N . ASP A 1 73 ? -10.739 -3.408 -0.311 1.00 90.69 73 ASP A N 1
ATOM 564 C CA . ASP A 1 73 ? -12.083 -3.967 -0.469 1.00 90.69 73 ASP A CA 1
ATOM 565 C C . ASP A 1 73 ? -12.423 -4.933 0.679 1.00 90.69 73 ASP A C 1
ATOM 567 O O . ASP A 1 73 ? -11.995 -6.091 0.714 1.00 90.69 73 ASP A O 1
ATOM 571 N N . SER A 1 74 ? -13.228 -4.453 1.629 1.00 90.50 74 SER A N 1
ATOM 572 C CA . SER A 1 74 ? -13.637 -5.235 2.798 1.00 90.50 74 SER A CA 1
ATOM 573 C C . SER A 1 74 ? -14.475 -6.465 2.451 1.00 90.50 74 SER A C 1
ATOM 575 O O . SER A 1 74 ? -14.467 -7.428 3.219 1.00 90.50 74 SER A O 1
ATOM 577 N N . SER A 1 75 ? -15.150 -6.484 1.295 1.00 91.44 75 SER A N 1
ATOM 578 C CA . SER A 1 75 ? -15.989 -7.616 0.885 1.00 91.44 75 SER A CA 1
ATOM 579 C C . SER A 1 75 ? -15.181 -8.887 0.599 1.00 91.44 75 SER A C 1
ATOM 581 O O . SER A 1 75 ? -15.713 -9.993 0.675 1.00 91.44 75 SER A O 1
ATOM 583 N N . LEU A 1 76 ? -13.878 -8.750 0.332 1.00 89.62 76 LEU A N 1
ATOM 584 C CA . LEU A 1 76 ? -12.992 -9.870 0.011 1.00 89.62 76 LEU A CA 1
ATOM 585 C C . LEU A 1 76 ? -12.433 -10.584 1.248 1.00 89.62 76 LEU A C 1
ATOM 587 O O . LEU A 1 76 ? -11.881 -11.683 1.117 1.00 89.62 76 LEU A O 1
ATOM 591 N N . GLY A 1 77 ? -12.541 -9.974 2.436 1.00 92.50 77 GLY A N 1
ATOM 592 C CA . GLY A 1 77 ? -12.066 -10.555 3.696 1.00 92.50 77 GLY A CA 1
ATOM 593 C C . GLY A 1 77 ? -10.571 -10.910 3.695 1.00 92.50 77 GLY A C 1
ATOM 594 O O . GLY A 1 77 ? -10.164 -11.914 4.289 1.00 92.50 77 GLY A O 1
ATOM 595 N N . LEU A 1 78 ? -9.740 -10.138 2.986 1.00 94.62 78 LEU A N 1
ATOM 596 C CA . LEU A 1 78 ? -8.303 -10.401 2.875 1.00 94.62 78 LEU A CA 1
ATOM 597 C C . LEU A 1 78 ? -7.576 -10.065 4.181 1.00 94.62 78 LEU A C 1
ATOM 599 O O . LEU A 1 78 ? -7.745 -8.983 4.733 1.00 94.62 78 LEU A O 1
ATOM 603 N N . ASN A 1 79 ? -6.757 -10.988 4.682 1.00 95.25 79 ASN A N 1
ATOM 604 C CA . ASN A 1 79 ? -5.976 -10.831 5.909 1.00 95.25 79 ASN A CA 1
ATOM 605 C C . ASN A 1 79 ? -4.793 -11.820 5.943 1.00 95.25 79 ASN A C 1
ATOM 607 O O . ASN A 1 79 ? -4.538 -12.540 4.976 1.00 95.25 79 ASN A O 1
ATOM 611 N N . GLU A 1 80 ? -4.071 -11.855 7.067 1.00 95.88 80 GLU A N 1
ATOM 612 C CA . GLU A 1 80 ? -2.915 -12.738 7.287 1.00 95.88 80 GLU A CA 1
ATOM 613 C C . GLU A 1 80 ? -3.241 -14.226 7.107 1.00 95.88 80 GLU A C 1
ATOM 615 O O . GLU A 1 80 ? -2.397 -14.975 6.632 1.00 95.88 80 GLU A O 1
ATOM 620 N N . ASN A 1 81 ? -4.466 -14.650 7.422 1.00 96.19 81 ASN A N 1
ATOM 621 C CA . ASN A 1 81 ? -4.871 -16.052 7.341 1.00 96.19 81 ASN A CA 1
ATOM 622 C C . ASN A 1 81 ? -5.360 -16.441 5.941 1.00 96.19 81 ASN A C 1
ATOM 624 O O . ASN A 1 81 ? -5.204 -17.589 5.534 1.00 96.19 81 ASN A O 1
ATOM 628 N N . THR A 1 82 ? -5.966 -15.509 5.199 1.00 95.94 82 THR A N 1
ATOM 629 C CA . THR A 1 82 ? -6.563 -15.811 3.888 1.00 95.94 82 THR A CA 1
ATOM 630 C C . THR A 1 82 ? -5.580 -15.647 2.734 1.00 95.94 82 THR A C 1
ATOM 632 O O . THR A 1 82 ? -5.672 -16.384 1.754 1.00 95.94 82 THR A O 1
ATOM 635 N N . VAL A 1 83 ? -4.628 -14.714 2.841 1.00 96.31 83 VAL A N 1
ATOM 636 C CA . VAL A 1 83 ? -3.605 -14.439 1.817 1.00 96.31 83 VAL A CA 1
ATOM 637 C C . VAL A 1 83 ? -2.233 -14.144 2.455 1.00 96.31 83 VAL A C 1
ATOM 639 O O . VAL A 1 83 ? -1.676 -13.061 2.254 1.00 96.31 83 VAL A O 1
ATOM 642 N N . PRO A 1 84 ? -1.650 -15.092 3.218 1.00 96.88 84 PRO A N 1
ATOM 643 C CA . PRO A 1 84 ? -0.484 -14.856 4.081 1.00 96.88 84 PRO A CA 1
ATOM 644 C C . PRO A 1 84 ? 0.711 -14.234 3.356 1.00 96.88 84 PRO A C 1
ATOM 646 O O . PRO A 1 84 ? 1.310 -13.280 3.846 1.00 96.88 84 PRO A O 1
ATOM 649 N N . GLU A 1 85 ? 1.040 -14.719 2.159 1.00 97.06 85 GLU A N 1
ATOM 650 C CA . GLU A 1 85 ? 2.198 -14.233 1.403 1.00 97.06 85 GLU A CA 1
ATOM 651 C C . GLU A 1 85 ? 2.009 -12.808 0.867 1.00 97.06 85 GLU A C 1
ATOM 653 O O . GLU A 1 85 ? 2.930 -11.989 0.929 1.00 97.06 85 GLU A O 1
ATOM 658 N N . ALA A 1 86 ? 0.807 -12.484 0.383 1.00 97.44 86 ALA A N 1
ATOM 659 C CA . ALA A 1 86 ? 0.473 -11.129 -0.044 1.00 97.44 86 ALA A CA 1
ATOM 660 C C . ALA A 1 86 ? 0.433 -10.184 1.165 1.00 97.44 86 ALA A C 1
ATOM 662 O O . ALA A 1 86 ? 1.024 -9.107 1.139 1.00 97.44 86 ALA A O 1
ATOM 663 N N . TYR A 1 87 ? -0.176 -10.612 2.269 1.00 97.31 87 TYR A N 1
ATOM 664 C CA . TYR A 1 87 ? -0.231 -9.822 3.495 1.00 97.31 87 TYR A CA 1
ATOM 665 C C . TYR A 1 87 ? 1.165 -9.581 4.099 1.00 97.31 87 TYR A C 1
ATOM 667 O O . TYR A 1 87 ? 1.480 -8.484 4.566 1.00 97.31 87 TYR A O 1
ATOM 675 N N . LYS A 1 88 ? 2.059 -10.572 4.020 1.00 97.19 88 LYS A N 1
ATOM 676 C CA . LYS A 1 88 ? 3.469 -10.436 4.403 1.00 97.19 88 LYS A CA 1
ATOM 677 C C . LYS A 1 88 ? 4.199 -9.414 3.531 1.00 97.19 88 LYS A C 1
ATOM 679 O O . LYS A 1 88 ? 4.955 -8.603 4.070 1.00 97.19 88 LYS A O 1
ATOM 684 N N . LEU A 1 89 ? 3.964 -9.405 2.215 1.00 97.62 89 LEU A N 1
ATOM 685 C CA . LEU A 1 89 ? 4.501 -8.371 1.321 1.00 97.62 89 LEU A CA 1
ATOM 686 C C . LEU A 1 89 ? 4.019 -6.975 1.737 1.00 97.62 89 LEU A C 1
ATOM 688 O O . LEU A 1 89 ? 4.847 -6.079 1.883 1.00 97.62 89 LEU A O 1
ATOM 692 N N . LEU A 1 90 ? 2.720 -6.810 2.006 1.00 97.12 90 LEU A N 1
ATOM 693 C CA . LEU A 1 90 ? 2.147 -5.548 2.489 1.00 97.12 90 LEU A CA 1
ATOM 694 C C . LEU A 1 90 ? 2.859 -5.065 3.766 1.00 97.12 90 LEU A C 1
ATOM 696 O O . LEU A 1 90 ? 3.362 -3.944 3.820 1.00 97.12 90 LEU A O 1
ATOM 700 N N . LYS A 1 91 ? 2.985 -5.939 4.774 1.00 96.31 91 LYS A N 1
ATOM 701 C CA . LYS A 1 91 ? 3.667 -5.631 6.046 1.00 96.31 91 LYS A CA 1
ATOM 702 C C . LYS A 1 91 ? 5.158 -5.332 5.886 1.00 96.31 91 LYS A C 1
ATOM 704 O O . LYS A 1 91 ? 5.705 -4.579 6.689 1.00 96.31 91 LYS A O 1
ATOM 709 N N . THR A 1 92 ? 5.810 -5.891 4.866 1.00 96.94 92 THR A N 1
ATOM 710 C CA . THR A 1 92 ? 7.248 -5.686 4.617 1.00 96.94 92 THR A CA 1
ATOM 711 C C . THR A 1 92 ? 7.573 -4.213 4.374 1.00 96.94 92 THR A C 1
ATOM 713 O O . THR A 1 92 ? 8.655 -3.776 4.753 1.00 96.94 92 THR A O 1
ATOM 716 N N . PHE A 1 93 ? 6.638 -3.446 3.809 1.00 96.88 93 PHE A N 1
ATOM 717 C CA . PHE A 1 93 ? 6.792 -2.021 3.511 1.00 96.88 93 PHE A CA 1
ATOM 718 C C . PHE A 1 93 ? 6.236 -1.103 4.607 1.00 96.88 93 PHE A C 1
ATOM 720 O O . PHE A 1 93 ? 5.975 0.066 4.353 1.00 96.88 93 PHE A O 1
ATOM 727 N N . ARG A 1 94 ? 6.059 -1.577 5.843 1.00 95.12 94 ARG A N 1
ATOM 728 C CA . ARG A 1 94 ? 5.794 -0.659 6.961 1.00 95.12 94 ARG A CA 1
ATOM 729 C C . ARG A 1 94 ? 7.046 0.176 7.285 1.00 95.12 94 ARG A C 1
ATOM 731 O O . ARG A 1 94 ? 8.148 -0.359 7.160 1.00 95.12 94 ARG A O 1
ATOM 738 N N . PRO A 1 95 ? 6.911 1.436 7.746 1.00 89.12 95 PRO A N 1
ATOM 739 C CA . PRO A 1 95 ? 8.059 2.286 8.086 1.00 89.12 95 PRO A CA 1
ATOM 740 C C . PRO A 1 95 ? 9.032 1.663 9.100 1.00 89.12 95 PRO A C 1
ATOM 742 O O . PRO A 1 95 ? 10.240 1.801 8.956 1.00 89.12 95 PRO A O 1
ATOM 745 N N . GLU A 1 96 ? 8.513 0.922 10.083 1.00 88.69 96 GLU A N 1
ATOM 746 C CA . GLU A 1 96 ? 9.307 0.253 11.130 1.00 88.69 96 GLU A CA 1
ATOM 747 C C . GLU A 1 96 ? 9.914 -1.098 10.708 1.00 88.69 96 GLU A C 1
ATOM 749 O O . GLU A 1 96 ? 10.549 -1.777 11.513 1.00 88.69 96 GLU A O 1
ATOM 754 N N . SER A 1 97 ? 9.681 -1.542 9.470 1.00 90.62 97 SER A N 1
ATOM 755 C CA . SER A 1 97 ? 10.155 -2.844 9.004 1.00 90.62 97 SER A CA 1
ATOM 756 C C . SER A 1 97 ? 11.683 -2.881 8.970 1.00 90.62 97 SER A C 1
ATOM 758 O O . SER A 1 97 ? 12.328 -2.070 8.315 1.00 90.62 97 SER A O 1
ATOM 760 N N . ASN A 1 98 ? 12.269 -3.869 9.641 1.00 93.06 98 ASN A N 1
ATOM 761 C CA . ASN A 1 98 ? 13.711 -4.129 9.655 1.00 93.06 98 ASN A CA 1
ATOM 762 C C . ASN A 1 98 ? 14.052 -5.537 9.139 1.00 93.06 98 ASN A C 1
ATOM 764 O O . ASN A 1 98 ? 15.156 -6.039 9.348 1.00 93.06 98 ASN A O 1
ATOM 768 N N . SER A 1 99 ? 13.100 -6.194 8.470 1.00 94.44 99 SER A N 1
ATOM 769 C CA . SER A 1 99 ? 13.319 -7.534 7.929 1.00 94.44 99 SER A CA 1
ATOM 770 C C . SER A 1 99 ? 14.455 -7.530 6.902 1.00 94.44 99 SER A C 1
ATOM 772 O O . SER A 1 99 ? 14.591 -6.593 6.115 1.00 94.44 99 SER A O 1
ATOM 774 N N . ALA A 1 100 ? 15.234 -8.614 6.843 1.00 94.94 100 ALA A N 1
ATOM 775 C CA . ALA A 1 100 ? 16.300 -8.763 5.847 1.00 94.94 100 ALA A CA 1
ATOM 776 C C . ALA A 1 100 ? 15.789 -8.550 4.409 1.00 94.94 100 ALA A C 1
ATOM 778 O O . ALA A 1 100 ? 16.472 -7.961 3.572 1.00 94.94 100 ALA A O 1
ATOM 779 N N . GLN A 1 101 ? 14.550 -8.974 4.137 1.00 94.94 101 GLN A N 1
ATOM 780 C CA . GLN A 1 101 ? 13.906 -8.778 2.844 1.00 94.94 101 GLN A CA 1
ATOM 781 C C . GLN A 1 101 ? 13.609 -7.301 2.553 1.00 94.94 101 GLN A C 1
ATOM 783 O O . GLN A 1 101 ? 13.868 -6.844 1.438 1.00 94.94 101 GLN A O 1
ATOM 788 N N . PHE A 1 102 ? 13.100 -6.555 3.541 1.00 96.31 102 PHE A N 1
ATOM 789 C CA . PHE A 1 102 ? 12.903 -5.113 3.411 1.00 96.31 102 PHE A CA 1
ATOM 790 C C . PHE A 1 102 ? 14.231 -4.400 3.183 1.00 96.31 102 PHE A C 1
ATOM 792 O O . PHE A 1 102 ? 14.318 -3.626 2.241 1.00 96.31 102 PHE A O 1
ATOM 799 N N . LEU A 1 103 ? 15.268 -4.694 3.972 1.00 96.00 103 LEU A N 1
ATOM 800 C CA . LEU A 1 103 ? 16.591 -4.075 3.822 1.00 96.00 103 LEU A CA 1
ATOM 801 C C . LEU A 1 103 ? 17.179 -4.313 2.423 1.00 96.00 103 LEU A C 1
ATOM 803 O O . LEU A 1 103 ? 17.688 -3.387 1.793 1.00 96.00 103 LEU A O 1
ATOM 807 N N . LYS A 1 104 ? 17.043 -5.539 1.897 1.00 95.62 104 LYS A N 1
ATOM 808 C CA . LYS A 1 104 ? 17.460 -5.876 0.529 1.00 95.62 104 LYS A CA 1
ATOM 809 C C . LYS A 1 104 ? 16.716 -5.043 -0.519 1.00 95.62 104 LYS A C 1
ATOM 811 O O . LYS A 1 104 ? 17.338 -4.527 -1.444 1.00 95.62 104 LYS A O 1
ATOM 816 N N . TRP A 1 105 ? 15.392 -4.942 -0.418 1.00 96.31 105 TRP A N 1
ATOM 817 C CA . TRP A 1 105 ? 14.593 -4.210 -1.402 1.00 96.31 105 TRP A CA 1
ATOM 818 C C . TRP A 1 105 ? 14.741 -2.695 -1.267 1.00 96.31 105 TRP A C 1
ATOM 820 O O . TRP A 1 105 ? 14.921 -2.022 -2.278 1.00 96.31 105 TRP A O 1
ATOM 830 N N . SER A 1 106 ? 14.718 -2.161 -0.045 1.00 95.75 106 SER A N 1
ATOM 831 C CA . SER A 1 106 ? 14.786 -0.726 0.241 1.00 95.75 106 SER A CA 1
ATOM 832 C C . SER A 1 106 ? 16.098 -0.108 -0.236 1.00 95.75 106 SER A C 1
ATOM 834 O O . SER A 1 106 ? 16.074 1.011 -0.747 1.00 95.75 106 SER A O 1
ATOM 836 N N . ALA A 1 107 ? 17.210 -0.852 -0.193 1.00 96.06 107 ALA A N 1
ATOM 837 C CA . ALA A 1 107 ? 18.493 -0.430 -0.755 1.00 96.06 107 ALA A CA 1
ATOM 838 C C . ALA A 1 107 ? 18.390 -0.021 -2.236 1.00 96.06 107 ALA A C 1
ATOM 840 O O . ALA A 1 107 ? 19.014 0.951 -2.656 1.00 96.06 107 ALA A O 1
ATOM 841 N N . ARG A 1 108 ? 17.540 -0.692 -3.027 1.00 95.94 108 ARG A N 1
ATOM 842 C CA . ARG A 1 108 ? 17.362 -0.395 -4.461 1.00 95.94 108 ARG A CA 1
ATOM 843 C C . ARG A 1 108 ? 16.691 0.960 -4.709 1.00 95.94 108 ARG A C 1
ATOM 845 O O . ARG A 1 108 ? 16.922 1.571 -5.748 1.00 95.94 108 ARG A O 1
ATOM 852 N N . PHE A 1 109 ? 15.900 1.449 -3.754 1.00 97.25 109 PHE A N 1
ATOM 853 C CA . PHE A 1 109 ? 15.244 2.758 -3.823 1.00 97.25 109 PHE A CA 1
ATOM 854 C C . PHE A 1 109 ? 16.178 3.908 -3.434 1.00 97.25 109 PHE A C 1
ATOM 856 O O . PHE A 1 109 ? 15.940 5.045 -3.834 1.00 97.25 109 PHE A O 1
ATOM 863 N N . GLN A 1 110 ? 17.252 3.637 -2.683 1.00 94.50 110 GLN A N 1
ATOM 864 C CA . GLN A 1 110 ? 18.149 4.685 -2.178 1.00 94.50 110 GLN A CA 1
ATOM 865 C C . GLN A 1 110 ? 19.008 5.332 -3.270 1.00 94.50 110 GLN A C 1
ATOM 867 O O . GLN A 1 110 ? 19.489 6.450 -3.085 1.00 94.50 110 GLN A O 1
ATOM 872 N N . ASN A 1 111 ? 19.141 4.671 -4.423 1.00 91.38 111 ASN A N 1
ATOM 873 C CA . ASN A 1 111 ? 20.011 5.081 -5.528 1.00 91.38 111 ASN A CA 1
ATOM 874 C C . ASN A 1 111 ? 19.561 6.360 -6.253 1.00 91.38 111 ASN A C 1
ATOM 876 O O . ASN A 1 111 ? 20.320 6.909 -7.046 1.00 91.38 111 ASN A O 1
ATOM 880 N N . SER A 1 112 ? 18.337 6.842 -6.025 1.00 95.56 112 SER A N 1
ATOM 881 C CA . SER A 1 112 ? 17.845 8.079 -6.637 1.00 95.56 112 SER A CA 1
ATOM 882 C C . SER A 1 112 ? 16.855 8.798 -5.729 1.00 95.56 112 SER A C 1
ATOM 884 O O . SER A 1 112 ? 16.211 8.187 -4.877 1.00 95.56 112 SER A O 1
ATOM 886 N N . GLU A 1 113 ? 16.697 10.106 -5.930 1.00 95.56 113 GLU A N 1
ATOM 887 C CA . GLU A 1 113 ? 15.664 10.880 -5.237 1.00 95.56 113 GLU A CA 1
ATOM 888 C C . GLU A 1 113 ? 14.264 10.356 -5.546 1.00 95.56 113 GLU A C 1
ATOM 890 O O . GLU A 1 113 ? 13.477 10.123 -4.628 1.00 95.56 113 GLU A O 1
ATOM 895 N N . ARG A 1 114 ? 13.991 10.057 -6.822 1.00 95.25 114 ARG A N 1
ATOM 896 C CA . ARG A 1 114 ? 12.710 9.485 -7.231 1.00 95.25 114 ARG A CA 1
ATOM 897 C C . ARG A 1 114 ? 12.436 8.140 -6.561 1.00 95.25 114 ARG A C 1
ATOM 899 O O . ARG A 1 114 ? 11.319 7.906 -6.117 1.00 95.25 114 ARG A O 1
ATOM 906 N N . GLY A 1 115 ? 13.451 7.283 -6.431 1.00 97.06 115 GLY A N 1
ATOM 907 C CA . GLY A 1 115 ? 13.342 6.018 -5.705 1.00 97.06 115 GLY A CA 1
ATOM 908 C C . GLY A 1 115 ? 12.983 6.224 -4.232 1.00 97.06 115 GLY A C 1
ATOM 909 O O . GLY A 1 115 ? 12.074 5.568 -3.727 1.00 97.06 115 GLY A O 1
ATOM 910 N N . ARG A 1 116 ? 13.618 7.182 -3.548 1.00 97.00 116 ARG A N 1
ATOM 911 C CA . ARG A 1 116 ? 13.291 7.512 -2.150 1.00 97.00 116 ARG A CA 1
ATOM 912 C C . ARG A 1 116 ? 11.860 8.034 -1.994 1.00 97.00 116 ARG A C 1
ATOM 914 O O . ARG A 1 116 ? 11.175 7.623 -1.060 1.00 97.00 116 ARG A O 1
ATOM 921 N N . ILE A 1 117 ? 11.399 8.892 -2.907 1.00 96.50 117 ILE A N 1
ATOM 922 C CA . ILE A 1 117 ? 10.009 9.384 -2.934 1.00 96.50 117 ILE A CA 1
ATOM 923 C C . ILE A 1 117 ? 9.037 8.223 -3.159 1.00 96.50 117 ILE A C 1
ATOM 925 O O . ILE A 1 117 ? 8.065 8.088 -2.417 1.00 96.50 117 ILE A O 1
ATOM 929 N N . LEU A 1 118 ? 9.335 7.346 -4.123 1.00 97.25 118 LEU A N 1
ATOM 930 C CA . LEU A 1 118 ? 8.529 6.163 -4.400 1.00 97.25 118 LEU A CA 1
ATOM 931 C C . LEU A 1 118 ? 8.402 5.277 -3.160 1.00 97.25 118 LEU A C 1
ATOM 933 O O . LEU A 1 118 ? 7.284 4.958 -2.771 1.00 97.25 118 LEU A O 1
ATOM 937 N N . LEU A 1 119 ? 9.514 4.944 -2.494 1.00 97.81 119 LEU A N 1
ATOM 938 C CA . LEU A 1 119 ? 9.496 4.136 -1.273 1.00 97.81 119 LEU A CA 1
ATOM 939 C C . LEU A 1 119 ? 8.611 4.758 -0.186 1.00 97.81 119 LEU A C 1
ATOM 941 O O . LEU A 1 119 ? 7.786 4.046 0.385 1.00 97.81 119 LEU A O 1
ATOM 945 N N . LYS A 1 120 ? 8.732 6.070 0.061 1.00 97.56 120 LYS A N 1
ATOM 946 C CA . LYS A 1 120 ? 7.858 6.773 1.014 1.00 97.56 120 LYS A CA 1
ATOM 947 C C . LYS A 1 120 ? 6.389 6.645 0.619 1.00 97.56 120 LYS A C 1
ATOM 949 O O . LYS A 1 120 ? 5.569 6.315 1.467 1.00 97.56 120 LYS A O 1
ATOM 954 N N . GLY A 1 121 ? 6.063 6.843 -0.659 1.00 97.56 121 GLY A N 1
ATOM 955 C CA . GLY A 1 121 ? 4.702 6.669 -1.168 1.00 97.56 121 GLY A CA 1
ATOM 956 C C . GLY A 1 121 ? 4.152 5.262 -0.911 1.00 97.56 121 GLY A C 1
ATOM 957 O O . GLY A 1 121 ? 3.046 5.123 -0.394 1.00 97.56 121 GLY A O 1
ATOM 958 N N . LEU A 1 122 ? 4.949 4.215 -1.172 1.00 98.00 122 LEU A N 1
ATOM 959 C CA . LEU A 1 122 ? 4.560 2.831 -0.870 1.00 98.00 122 LEU A CA 1
ATOM 960 C C . LEU A 1 122 ? 4.281 2.639 0.629 1.00 98.00 122 LEU A C 1
ATOM 962 O O . LEU A 1 122 ? 3.269 2.037 0.985 1.00 98.00 122 LEU A O 1
ATOM 966 N N . GLN A 1 123 ? 5.154 3.164 1.497 1.00 98.12 123 GLN A N 1
ATOM 967 C CA . GLN A 1 123 ? 5.036 3.062 2.956 1.00 98.12 123 GLN A CA 1
ATOM 968 C C . GLN A 1 123 ? 3.801 3.798 3.502 1.00 98.12 123 GLN A C 1
ATOM 970 O O . GLN A 1 123 ? 3.093 3.259 4.354 1.00 98.12 123 GLN A O 1
ATOM 975 N N . ILE A 1 124 ? 3.506 4.997 2.991 1.00 98.38 124 ILE A N 1
ATOM 976 C CA . ILE A 1 124 ? 2.325 5.785 3.378 1.00 98.38 124 ILE A CA 1
ATOM 977 C C . ILE A 1 124 ? 1.047 5.037 2.985 1.00 98.38 124 ILE A C 1
ATOM 979 O O . ILE A 1 124 ? 0.182 4.801 3.831 1.00 98.38 124 ILE A O 1
ATOM 983 N N . SER A 1 125 ? 0.947 4.570 1.736 1.00 97.94 125 SER A N 1
ATOM 984 C CA . SER A 1 125 ? -0.237 3.837 1.274 1.00 97.94 125 SER A CA 1
ATOM 985 C C . SER A 1 125 ? -0.426 2.483 1.982 1.00 97.94 125 SER A C 1
ATOM 987 O O . SER A 1 125 ? -1.561 2.012 2.107 1.00 97.94 125 SER A O 1
ATOM 989 N N . VAL A 1 126 ? 0.642 1.858 2.504 1.00 97.81 126 VAL A N 1
ATOM 990 C CA . VAL A 1 126 ? 0.543 0.689 3.407 1.00 97.81 126 VAL A CA 1
ATOM 991 C C . VAL A 1 126 ? -0.114 1.069 4.721 1.00 97.81 126 VAL A C 1
ATOM 993 O O . VAL A 1 126 ? -1.012 0.358 5.167 1.00 97.81 126 VAL A O 1
ATOM 996 N N . GLY A 1 127 ? 0.325 2.165 5.344 1.00 97.75 127 GLY A N 1
ATOM 997 C CA . GLY A 1 127 ? -0.261 2.641 6.593 1.00 97.75 127 GLY A CA 1
ATOM 998 C C . GLY A 1 127 ? -1.747 2.952 6.433 1.00 97.75 127 GLY A C 1
ATOM 999 O O . GLY A 1 127 ? -2.550 2.453 7.220 1.00 97.75 127 GLY A O 1
ATOM 1000 N N . PHE A 1 128 ? -2.130 3.619 5.338 1.00 98.19 128 PHE A N 1
ATOM 1001 C CA . PHE A 1 128 ? -3.540 3.820 5.001 1.00 98.19 128 PHE A CA 1
AT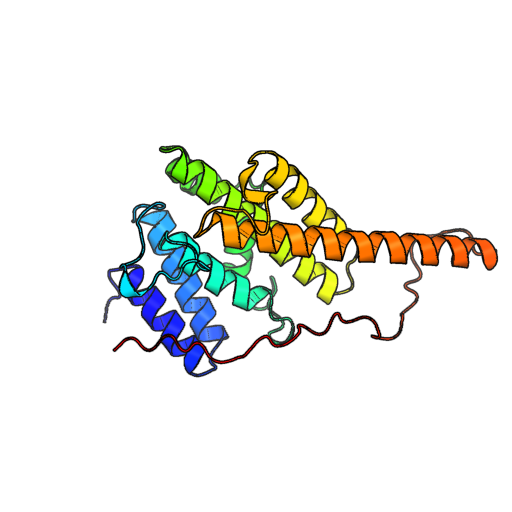OM 1002 C C . PHE A 1 128 ? -4.301 2.498 4.860 1.00 98.19 128 PHE A C 1
ATOM 1004 O O . PHE A 1 128 ? -5.329 2.294 5.501 1.00 98.19 128 PHE A O 1
ATOM 1011 N N . THR A 1 129 ? -3.784 1.571 4.050 1.00 98.12 129 THR A N 1
ATOM 1012 C CA . THR A 1 129 ? -4.457 0.293 3.771 1.00 98.12 129 THR A CA 1
ATOM 1013 C C . THR A 1 129 ? -4.637 -0.535 5.043 1.00 98.12 129 THR A C 1
ATOM 1015 O O . THR A 1 129 ? -5.730 -1.026 5.308 1.00 98.12 129 THR A O 1
ATOM 1018 N N . LEU A 1 130 ? -3.596 -0.651 5.871 1.00 97.94 130 LEU A N 1
ATOM 1019 C CA . LEU A 1 130 ? -3.669 -1.367 7.146 1.00 97.94 130 LEU A CA 1
ATOM 1020 C C . LEU A 1 130 ? -4.597 -0.673 8.148 1.00 97.94 130 LEU A C 1
ATOM 1022 O O . LEU A 1 130 ? -5.284 -1.361 8.901 1.00 97.94 130 LEU A O 1
ATOM 1026 N N . GLY A 1 131 ? -4.627 0.661 8.163 1.00 97.31 131 GLY A N 1
ATOM 1027 C CA . GLY A 1 131 ? -5.557 1.420 8.993 1.00 97.31 131 GLY A CA 1
ATOM 1028 C C . GLY A 1 131 ? -7.010 1.180 8.588 1.00 97.31 131 GLY A C 1
ATOM 1029 O O . GLY A 1 131 ? -7.840 0.892 9.447 1.00 97.31 131 GLY A O 1
ATOM 1030 N N . LEU A 1 132 ? -7.298 1.164 7.284 1.00 97.12 132 LEU A N 1
ATOM 1031 C CA . LEU A 1 132 ? -8.631 0.864 6.760 1.00 97.12 132 LEU A CA 1
ATOM 1032 C C . LEU A 1 132 ? -9.052 -0.581 7.063 1.00 97.12 132 LEU A C 1
ATOM 1034 O O . LEU A 1 132 ? -10.186 -0.830 7.461 1.00 97.12 132 LEU A O 1
ATOM 1038 N N . MET A 1 133 ? -8.136 -1.544 6.934 1.00 96.44 133 MET A N 1
ATOM 1039 C CA . MET A 1 133 ? -8.399 -2.933 7.322 1.00 96.44 133 MET A CA 1
ATOM 1040 C C . MET A 1 133 ? -8.710 -3.060 8.820 1.00 96.44 133 MET A C 1
ATOM 1042 O O . MET A 1 133 ? -9.650 -3.760 9.192 1.00 96.44 133 MET A O 1
ATOM 1046 N N . ALA A 1 134 ? -7.950 -2.377 9.681 1.00 96.12 134 ALA A N 1
ATOM 1047 C CA . ALA A 1 134 ? -8.203 -2.361 11.121 1.00 96.12 134 ALA A CA 1
ATOM 1048 C C . ALA A 1 134 ? -9.557 -1.718 11.449 1.00 96.12 134 ALA A C 1
ATOM 1050 O O . ALA A 1 134 ? -10.331 -2.285 12.219 1.00 96.12 134 ALA A O 1
ATOM 1051 N N . TRP A 1 135 ? -9.886 -0.602 10.790 1.00 94.75 135 TRP A N 1
ATOM 1052 C CA . TRP A 1 135 ? -11.189 0.048 10.907 1.00 94.75 135 TRP A CA 1
ATOM 1053 C C . TRP A 1 135 ? -12.328 -0.910 10.573 1.00 94.75 135 TRP A C 1
ATOM 1055 O O . TRP A 1 135 ? -13.268 -1.058 11.352 1.00 94.75 135 TRP A O 1
ATOM 1065 N N . ASN A 1 136 ? -12.235 -1.586 9.426 1.00 92.81 136 ASN A N 1
ATOM 1066 C CA . ASN A 1 136 ? -13.249 -2.533 8.965 1.00 92.81 136 ASN A CA 1
ATOM 1067 C C . ASN A 1 136 ? -13.418 -3.716 9.931 1.00 92.81 136 ASN A C 1
ATOM 1069 O O . ASN A 1 136 ? -14.516 -4.246 10.068 1.00 92.81 136 ASN A O 1
ATOM 1073 N N . ASN A 1 137 ? -12.357 -4.080 10.654 1.00 92.38 137 ASN A N 1
ATOM 1074 C CA . ASN A 1 137 ? -12.381 -5.091 11.711 1.00 92.38 137 ASN A CA 1
ATOM 1075 C C . ASN A 1 137 ? -12.796 -4.535 13.086 1.00 92.38 137 ASN A C 1
ATOM 1077 O O . ASN A 1 137 ? -12.615 -5.214 14.095 1.00 92.38 137 ASN A O 1
ATOM 1081 N N . LYS A 1 138 ? -13.335 -3.309 13.144 1.00 92.62 138 LYS A N 1
ATOM 1082 C CA . LYS A 1 138 ? -13.722 -2.595 14.372 1.00 92.62 138 LYS A CA 1
ATOM 1083 C C . LYS A 1 138 ? -12.555 -2.340 15.350 1.00 92.62 138 LYS A C 1
ATOM 1085 O O . LYS A 1 138 ? -12.787 -1.920 16.481 1.00 92.62 138 LYS A O 1
ATOM 1090 N N . ASP A 1 139 ? -11.302 -2.511 14.923 1.00 94.56 139 ASP A N 1
ATOM 1091 C CA . ASP A 1 139 ? -10.104 -2.188 15.709 1.00 94.56 139 ASP A CA 1
ATOM 1092 C C . ASP A 1 139 ? -9.704 -0.719 15.493 1.00 94.56 139 ASP A C 1
ATOM 1094 O O . ASP A 1 139 ? -8.778 -0.383 14.746 1.00 94.56 139 ASP A O 1
ATOM 1098 N N . ARG A 1 140 ? -10.452 0.175 16.151 1.00 93.31 140 ARG A N 1
ATOM 1099 C CA . ARG A 1 140 ? -10.276 1.635 16.057 1.00 93.31 140 ARG A CA 1
ATOM 1100 C C . ARG A 1 140 ? -8.895 2.093 16.523 1.00 93.31 140 ARG A C 1
ATOM 1102 O O . ARG A 1 140 ? -8.299 2.965 15.898 1.00 93.31 140 ARG A O 1
ATOM 1109 N N . ALA A 1 141 ? -8.370 1.485 17.587 1.00 94.00 141 ALA A N 1
ATOM 1110 C CA . ALA A 1 141 ? -7.075 1.854 18.152 1.00 94.00 141 ALA A CA 1
ATOM 1111 C C . ALA A 1 141 ? -5.933 1.547 17.174 1.00 94.00 141 ALA A C 1
ATOM 1113 O O . ALA A 1 141 ? -5.058 2.388 16.949 1.00 94.00 141 ALA A O 1
ATOM 1114 N N . THR A 1 142 ? -5.954 0.368 16.543 1.00 95.75 142 THR A N 1
ATOM 1115 C CA . THR A 1 142 ? -4.981 0.058 15.494 1.00 95.75 142 THR A CA 1
ATOM 1116 C C . THR A 1 142 ? -5.191 0.941 14.269 1.00 95.75 142 THR A C 1
ATOM 1118 O O . THR A 1 142 ? -4.197 1.400 13.710 1.00 95.75 142 THR A O 1
ATOM 1121 N N . ALA A 1 143 ? -6.436 1.228 13.872 1.00 96.69 143 ALA A N 1
ATOM 1122 C CA . ALA A 1 143 ? -6.721 2.115 12.744 1.00 96.69 143 ALA A CA 1
ATOM 1123 C C . ALA A 1 143 ? -6.108 3.512 12.936 1.00 96.69 143 ALA A C 1
ATOM 1125 O O . ALA A 1 143 ? -5.292 3.931 12.115 1.00 96.69 143 ALA A O 1
ATOM 1126 N N . ALA A 1 144 ? -6.414 4.175 14.058 1.00 96.56 144 ALA A N 1
ATOM 1127 C CA . ALA A 1 144 ? -5.888 5.498 14.395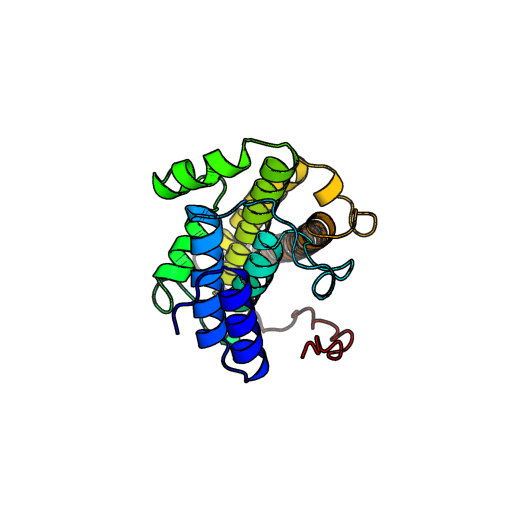 1.00 96.56 144 ALA A CA 1
ATOM 1128 C C . ALA A 1 144 ? -4.355 5.517 14.390 1.00 96.56 144 ALA A C 1
ATOM 1130 O O . ALA A 1 144 ? -3.737 6.360 13.741 1.00 96.56 144 ALA A O 1
ATOM 1131 N N . ARG A 1 145 ? -3.726 4.524 15.032 1.00 96.38 145 ARG A N 1
ATOM 1132 C CA . ARG A 1 145 ? -2.263 4.418 15.066 1.00 96.38 145 ARG A CA 1
ATOM 1133 C C . ARG A 1 145 ? -1.655 4.292 13.668 1.00 96.38 145 ARG A C 1
ATOM 1135 O O . ARG A 1 145 ? -0.634 4.910 13.386 1.00 96.38 145 ARG A O 1
ATOM 1142 N N . ARG A 1 146 ? -2.255 3.481 12.793 1.00 97.12 146 ARG A N 1
ATOM 1143 C CA . ARG A 1 146 ? -1.763 3.262 11.422 1.00 97.12 146 ARG A CA 1
ATOM 1144 C C . ARG A 1 146 ? -1.889 4.511 10.560 1.00 97.12 146 ARG A C 1
ATOM 1146 O O . ARG A 1 146 ? -0.976 4.782 9.782 1.00 97.12 146 ARG A O 1
ATOM 1153 N N . TYR A 1 147 ? -2.980 5.257 10.716 1.00 97.81 147 TYR A N 1
ATOM 1154 C CA . TYR A 1 147 ? -3.147 6.548 10.056 1.00 97.81 147 TYR A CA 1
ATOM 1155 C C . TYR A 1 147 ? -2.113 7.554 10.556 1.00 97.81 147 TYR A C 1
ATOM 1157 O O . TYR A 1 147 ? -1.419 8.140 9.732 1.00 97.81 147 TYR A O 1
ATOM 1165 N N . GLN A 1 148 ? -1.916 7.677 11.872 1.00 97.06 148 GLN A N 1
ATOM 1166 C CA . GLN A 1 148 ? -0.926 8.602 12.429 1.00 97.06 148 GLN A CA 1
ATOM 1167 C C . GLN A 1 148 ? 0.500 8.294 11.945 1.00 97.06 148 GLN A C 1
ATOM 1169 O O . GLN A 1 148 ? 1.167 9.181 11.424 1.00 97.06 148 GLN A O 1
ATOM 1174 N N . GLU A 1 149 ? 0.939 7.029 12.015 1.00 96.00 149 GLU A N 1
ATOM 1175 C CA . GLU A 1 149 ? 2.261 6.599 11.520 1.00 96.00 149 GLU A CA 1
ATOM 1176 C C . GLU A 1 149 ? 2.489 7.000 10.045 1.00 96.00 149 GLU A C 1
ATOM 1178 O O . GLU A 1 149 ? 3.594 7.380 9.651 1.00 96.00 149 GLU A O 1
ATOM 1183 N N . ALA A 1 150 ? 1.449 6.906 9.212 1.00 97.44 150 ALA A N 1
ATOM 1184 C CA . ALA A 1 150 ? 1.519 7.268 7.800 1.00 97.44 150 ALA A CA 1
ATOM 1185 C C . ALA A 1 150 ? 1.484 8.786 7.569 1.00 97.44 150 ALA A C 1
ATOM 1187 O O . ALA A 1 150 ? 2.192 9.278 6.689 1.00 97.44 150 ALA A O 1
ATOM 1188 N N . LEU A 1 151 ? 0.692 9.522 8.352 1.00 97.75 151 LEU A N 1
ATOM 1189 C CA . LEU A 1 151 ? 0.612 10.982 8.297 1.00 97.75 151 LEU A CA 1
ATOM 1190 C C . LEU A 1 151 ? 1.929 11.630 8.733 1.00 97.75 151 LEU A C 1
ATOM 1192 O O . LEU A 1 151 ? 2.416 12.525 8.042 1.00 97.75 151 LEU A O 1
ATOM 1196 N N . ASP A 1 152 ? 2.555 11.123 9.795 1.00 96.94 152 ASP A N 1
ATOM 1197 C CA . ASP A 1 152 ? 3.872 11.579 10.252 1.00 96.94 152 ASP A CA 1
ATOM 1198 C C . ASP A 1 152 ? 4.922 11.406 9.143 1.00 96.94 152 ASP A C 1
ATOM 1200 O O . ASP A 1 152 ? 5.733 12.297 8.879 1.00 96.94 152 ASP A O 1
ATOM 1204 N N . LEU A 1 153 ? 4.877 10.282 8.416 1.00 96.75 153 LEU A N 1
ATOM 1205 C CA . LEU A 1 153 ? 5.762 10.055 7.275 1.00 96.75 153 LEU A CA 1
ATOM 1206 C C . LEU A 1 153 ? 5.442 10.987 6.094 1.00 96.75 153 LEU A C 1
ATOM 1208 O O . LEU A 1 153 ? 6.368 11.491 5.449 1.00 96.75 153 LEU A O 1
ATOM 1212 N N . ALA A 1 154 ? 4.164 11.241 5.807 1.00 96.88 154 ALA A N 1
ATOM 1213 C CA . ALA A 1 154 ? 3.730 12.117 4.718 1.00 96.88 154 ALA A CA 1
ATOM 1214 C C . ALA A 1 154 ? 4.203 13.568 4.901 1.00 96.88 154 ALA A C 1
ATOM 1216 O O . ALA A 1 154 ? 4.642 14.194 3.934 1.00 96.88 154 ALA A O 1
ATOM 1217 N N . GLN A 1 155 ? 4.232 14.070 6.139 1.00 96.56 155 GLN A N 1
ATOM 1218 C CA . GLN A 1 155 ? 4.751 15.406 6.463 1.00 96.56 155 GLN A CA 1
ATOM 1219 C C . GLN A 1 155 ? 6.221 15.602 6.052 1.00 96.56 155 GLN A C 1
ATOM 1221 O O . GLN A 1 155 ? 6.660 16.725 5.814 1.00 96.56 155 GLN A O 1
ATOM 1226 N N . THR A 1 156 ? 6.985 14.517 5.886 1.00 96.12 156 THR A N 1
ATOM 1227 C CA . THR A 1 156 ? 8.390 14.573 5.446 1.00 96.12 156 THR A CA 1
ATOM 1228 C C . THR A 1 156 ? 8.571 14.825 3.942 1.00 96.12 156 THR A C 1
ATOM 1230 O O . THR A 1 156 ? 9.707 14.833 3.453 1.00 96.12 156 THR A O 1
ATOM 1233 N N . HIS A 1 157 ? 7.484 14.966 3.177 1.00 94.12 157 HIS A N 1
ATOM 1234 C CA . HIS A 1 157 ? 7.515 15.278 1.750 1.00 94.12 157 HIS A CA 1
ATOM 1235 C C . HIS A 1 157 ? 6.301 16.131 1.348 1.00 94.12 157 HIS A C 1
ATOM 1237 O O . HIS A 1 157 ? 5.212 15.615 1.104 1.00 94.12 157 HIS A O 1
ATOM 1243 N N . ALA A 1 158 ? 6.508 17.448 1.239 1.00 93.94 158 ALA A N 1
ATOM 1244 C CA . ALA A 1 158 ? 5.443 18.437 1.037 1.00 93.94 158 ALA A CA 1
ATOM 1245 C C . ALA A 1 158 ? 4.425 18.124 -0.089 1.00 93.94 158 ALA A C 1
ATOM 1247 O O . ALA A 1 158 ? 3.232 18.346 0.139 1.00 93.94 158 ALA A O 1
ATOM 1248 N N . PRO A 1 159 ? 4.810 17.569 -1.261 1.00 94.31 159 PRO A N 1
ATOM 1249 C CA . PRO A 1 159 ? 3.843 17.193 -2.297 1.00 94.31 159 PRO A CA 1
ATOM 1250 C C . PRO A 1 159 ? 2.727 16.251 -1.822 1.00 94.31 159 PRO A C 1
ATOM 1252 O O . PRO A 1 159 ? 1.584 16.399 -2.260 1.00 94.31 159 PRO A O 1
ATOM 1255 N N . PHE A 1 160 ? 3.009 15.341 -0.882 1.00 95.19 160 PHE A N 1
ATOM 1256 C CA . PHE A 1 160 ? 1.994 14.439 -0.326 1.00 95.19 160 PHE A CA 1
ATOM 1257 C C . PHE A 1 160 ? 0.945 15.163 0.530 1.00 95.19 160 PHE A C 1
ATOM 1259 O O . PHE A 1 160 ? -0.171 14.675 0.649 1.00 95.19 160 PHE A O 1
ATOM 1266 N N . MET A 1 161 ? 1.256 16.345 1.065 1.00 95.19 161 MET A N 1
ATOM 1267 C CA . MET A 1 161 ? 0.336 17.139 1.892 1.00 95.19 161 MET A CA 1
ATOM 1268 C C . MET A 1 161 ? -0.487 18.160 1.085 1.00 95.19 161 M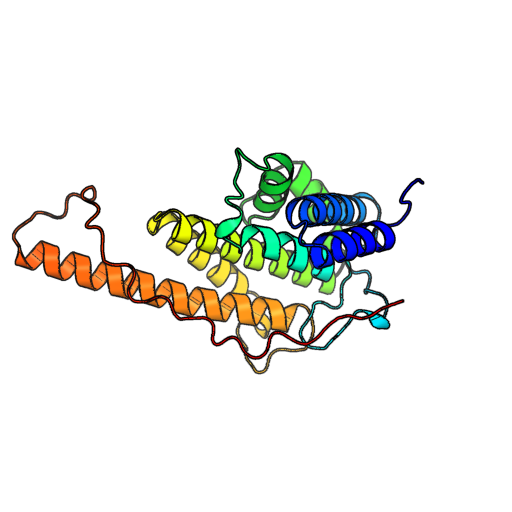ET A C 1
ATOM 1270 O O . MET A 1 161 ? -1.290 18.889 1.654 1.00 95.19 161 MET A O 1
ATOM 1274 N N . SER A 1 162 ? -0.277 18.255 -0.233 1.00 89.56 162 SER A N 1
ATOM 1275 C CA . SER A 1 162 ? -0.726 19.399 -1.049 1.00 89.56 162 SER A CA 1
ATOM 1276 C C . SER A 1 162 ? -1.985 19.140 -1.895 1.00 89.56 162 SER A C 1
ATOM 1278 O O . SER A 1 162 ? -2.181 19.805 -2.911 1.00 89.56 162 SER A O 1
ATOM 1280 N N . PHE A 1 163 ? -2.842 18.179 -1.533 1.00 84.06 163 PHE A N 1
ATOM 1281 C CA . PHE A 1 163 ? -4.054 17.876 -2.311 1.00 84.06 163 PHE A CA 1
ATOM 1282 C C . PHE A 1 163 ? -5.040 19.070 -2.318 1.00 84.06 163 PHE A C 1
ATOM 1284 O O . PHE A 1 163 ? -5.269 19.653 -1.259 1.00 84.06 163 PHE A O 1
ATOM 1291 N N . PRO A 1 164 ? -5.662 19.446 -3.460 1.00 82.56 164 PRO A N 1
ATOM 1292 C CA . PRO A 1 164 ? -5.617 18.814 -4.787 1.00 82.56 164 PRO A CA 1
ATOM 1293 C C . PRO A 1 164 ? -4.500 19.325 -5.719 1.00 82.56 164 PRO A C 1
ATOM 1295 O O . PRO A 1 164 ? -4.403 18.866 -6.855 1.00 82.56 164 PRO A O 1
ATOM 1298 N N . ASN A 1 165 ? -3.654 20.247 -5.258 1.00 83.75 165 ASN A N 1
ATOM 1299 C CA . ASN A 1 165 ? -2.616 20.926 -6.047 1.00 83.75 165 ASN A CA 1
ATOM 1300 C C . ASN A 1 165 ? -1.318 20.104 -6.217 1.00 83.75 165 ASN A C 1
ATOM 1302 O O . ASN A 1 165 ? -0.288 20.633 -6.632 1.00 83.75 165 ASN A O 1
ATOM 1306 N N . THR A 1 166 ? -1.344 18.816 -5.876 1.00 80.50 166 THR A N 1
ATOM 1307 C CA . THR A 1 166 ? -0.203 17.902 -5.986 1.00 80.50 166 THR A CA 1
ATOM 1308 C C . THR A 1 166 ? 0.144 17.591 -7.455 1.00 80.50 166 THR A C 1
ATOM 1310 O O . THR A 1 166 ? -0.775 17.455 -8.271 1.00 80.50 166 THR A O 1
ATOM 1313 N N . PRO A 1 167 ? 1.438 17.402 -7.805 1.00 82.31 167 PRO A N 1
ATOM 1314 C CA . PRO A 1 167 ? 1.845 16.898 -9.117 1.00 82.31 167 PRO A CA 1
ATOM 1315 C C . PRO A 1 167 ? 1.152 15.583 -9.494 1.00 82.31 167 PRO A C 1
ATOM 1317 O O . PRO A 1 167 ? 0.759 14.806 -8.625 1.00 82.31 167 PRO A O 1
ATOM 1320 N N . VAL A 1 168 ? 1.024 15.328 -10.798 1.00 86.19 168 VAL A N 1
ATOM 1321 C CA . VAL A 1 168 ? 0.451 14.088 -11.353 1.00 86.19 168 VAL A CA 1
ATOM 1322 C C . VAL A 1 168 ? 1.216 12.841 -10.902 1.00 86.19 168 VAL A C 1
ATOM 1324 O O . VAL A 1 168 ? 2.351 12.921 -10.432 1.00 86.19 168 VAL A O 1
ATOM 1327 N N . GLY A 1 169 ? 0.614 11.668 -11.079 1.00 88.62 169 GLY A N 1
ATOM 1328 C CA . GLY A 1 169 ? 1.310 10.414 -10.820 1.00 88.62 169 GLY A CA 1
ATOM 1329 C C . GLY A 1 169 ? 1.136 9.889 -9.395 1.00 88.62 169 GLY A C 1
ATOM 1330 O O . GLY A 1 169 ? 0.047 9.925 -8.813 1.00 88.62 169 GLY A O 1
ATOM 1331 N N . LEU A 1 170 ? 2.233 9.368 -8.836 1.00 91.62 170 LEU A N 1
ATOM 1332 C CA . LEU A 1 170 ? 2.267 8.775 -7.499 1.00 91.62 170 LEU A CA 1
ATOM 1333 C C . LEU A 1 170 ? 1.874 9.794 -6.429 1.00 91.62 170 LEU A C 1
ATOM 1335 O O . LEU A 1 170 ? 1.069 9.479 -5.559 1.00 91.62 170 LEU A O 1
ATOM 1339 N N . GLU A 1 171 ? 2.428 11.002 -6.488 1.00 93.38 171 GLU A N 1
ATOM 1340 C CA . GLU A 1 171 ? 2.208 12.021 -5.470 1.00 93.38 171 GLU A CA 1
ATOM 1341 C C . GLU A 1 171 ? 0.729 12.365 -5.330 1.00 93.38 171 GLU A C 1
ATOM 1343 O O . GLU A 1 171 ? 0.238 12.408 -4.206 1.00 93.38 171 GLU A O 1
ATOM 1348 N N . ARG A 1 172 ? -0.002 12.513 -6.442 1.00 92.62 172 ARG A N 1
ATOM 1349 C CA . ARG A 1 172 ? -1.457 12.727 -6.432 1.00 92.62 172 ARG A CA 1
ATOM 1350 C C . ARG A 1 172 ? -2.229 11.562 -5.816 1.00 92.62 172 ARG A C 1
ATOM 1352 O O . ARG A 1 172 ? -3.245 11.779 -5.159 1.00 92.62 172 ARG A O 1
ATOM 1359 N N . CYS A 1 173 ? -1.775 10.330 -6.038 1.00 91.88 173 CYS A N 1
ATOM 1360 C CA . CYS A 1 173 ? -2.397 9.147 -5.441 1.00 91.88 173 CYS A CA 1
ATOM 1361 C C . CYS A 1 173 ? -2.183 9.122 -3.927 1.00 91.88 173 CYS A C 1
ATOM 1363 O O . CYS A 1 173 ? -3.131 8.933 -3.169 1.00 91.88 173 CYS A O 1
ATOM 1365 N N . VAL A 1 174 ? -0.945 9.359 -3.492 1.00 95.44 174 VAL A N 1
ATOM 1366 C CA . VAL A 1 174 ? -0.576 9.368 -2.075 1.00 95.44 174 VAL A CA 1
ATOM 1367 C C . VAL A 1 174 ? -1.219 10.549 -1.353 1.00 95.44 174 VAL A C 1
ATOM 1369 O O . VAL A 1 174 ? -1.680 10.380 -0.234 1.00 95.44 174 VAL A O 1
ATOM 1372 N N . SER A 1 175 ? -1.323 11.725 -1.977 1.00 95.31 175 SER A N 1
ATOM 1373 C CA . SER A 1 175 ? -1.966 12.880 -1.345 1.00 95.31 175 SER A CA 1
ATOM 1374 C C . SER A 1 175 ? -3.473 12.699 -1.164 1.00 95.31 175 SER A C 1
ATOM 1376 O O . SER A 1 175 ? -4.031 13.172 -0.175 1.00 95.31 175 SER A O 1
ATOM 1378 N N . ARG A 1 176 ? -4.127 11.937 -2.051 1.00 94.19 176 ARG A N 1
ATOM 1379 C CA . ARG A 1 176 ? -5.501 11.469 -1.828 1.00 94.19 176 ARG A CA 1
ATOM 1380 C C . ARG A 1 176 ? -5.584 10.510 -0.641 1.00 94.19 176 ARG A C 1
ATOM 1382 O O . ARG A 1 176 ? -6.406 10.737 0.235 1.00 94.19 176 ARG A O 1
ATOM 1389 N N . ASP A 1 177 ? -4.715 9.496 -0.585 1.00 95.50 177 ASP A N 1
ATOM 1390 C CA . ASP A 1 177 ? -4.655 8.572 0.560 1.00 95.50 177 ASP A CA 1
ATOM 1391 C C . ASP A 1 177 ? -4.417 9.348 1.880 1.00 95.50 177 ASP A C 1
ATOM 1393 O O . ASP A 1 177 ? -5.034 9.044 2.895 1.00 95.50 177 ASP A O 1
ATOM 1397 N N . VAL A 1 178 ? -3.560 10.379 1.875 1.00 97.38 178 VAL A N 1
ATOM 1398 C CA . VAL A 1 178 ? -3.313 11.266 3.028 1.00 97.38 178 VAL A CA 1
ATOM 1399 C C . VAL A 1 178 ? -4.572 12.017 3.440 1.00 97.38 178 VAL A C 1
ATOM 1401 O O . VAL A 1 178 ? -4.897 12.025 4.626 1.00 97.38 178 VAL A O 1
ATOM 1404 N N . LYS A 1 179 ? -5.301 12.606 2.486 1.00 96.69 179 LYS A N 1
ATOM 1405 C CA . LYS A 1 179 ? -6.560 13.298 2.780 1.00 96.69 179 LYS A CA 1
ATOM 1406 C C . LYS A 1 179 ? -7.595 12.348 3.386 1.00 96.69 179 LYS A C 1
ATOM 1408 O O . LYS A 1 179 ? -8.185 12.675 4.410 1.00 96.69 179 LYS A O 1
ATOM 1413 N N . ASP A 1 180 ? -7.751 11.159 2.808 1.00 96.00 180 ASP A N 1
ATOM 1414 C CA . ASP A 1 180 ? -8.674 10.138 3.314 1.00 96.00 180 ASP A CA 1
ATOM 1415 C C . ASP A 1 180 ? -8.282 9.677 4.733 1.00 96.00 180 ASP A C 1
ATOM 1417 O O . ASP A 1 180 ? -9.144 9.444 5.579 1.00 96.00 180 ASP A O 1
ATOM 1421 N N . MET A 1 181 ? -6.981 9.563 5.028 1.00 97.19 181 MET A N 1
ATOM 1422 C CA . MET A 1 181 ? -6.498 9.248 6.378 1.00 97.19 181 MET A CA 1
ATOM 1423 C C . MET A 1 181 ? -6.807 10.347 7.392 1.00 97.19 181 MET A C 1
ATOM 1425 O O . MET A 1 181 ? -7.202 10.018 8.507 1.00 97.19 181 MET A O 1
ATOM 1429 N N . GLN A 1 182 ? -6.628 11.619 7.024 1.00 97.69 182 GLN A N 1
ATOM 1430 C CA . GLN A 1 182 ? -6.968 12.754 7.888 1.00 97.69 182 GLN A CA 1
ATOM 1431 C C . GLN A 1 182 ? -8.459 12.742 8.233 1.00 97.69 182 GLN A C 1
ATOM 1433 O O . GLN A 1 182 ? -8.809 12.792 9.409 1.00 97.69 182 GLN A O 1
ATOM 1438 N N . ASP A 1 183 ? -9.313 12.573 7.222 1.00 96.88 183 ASP A N 1
ATOM 1439 C CA . ASP A 1 183 ? -10.768 12.544 7.398 1.00 96.88 183 ASP A CA 1
ATOM 1440 C C . ASP A 1 183 ? -11.204 11.365 8.273 1.00 96.88 183 ASP A C 1
ATOM 1442 O O . ASP A 1 183 ? -12.022 11.510 9.181 1.00 96.88 183 ASP A O 1
ATOM 1446 N N . ASN A 1 184 ? -10.624 10.184 8.046 1.00 96.12 184 ASN A N 1
ATOM 1447 C CA . ASN A 1 184 ? -10.916 9.017 8.870 1.00 96.12 184 ASN A CA 1
ATOM 1448 C C . ASN A 1 184 ? -10.454 9.215 10.321 1.00 96.12 184 ASN A C 1
ATOM 1450 O O . ASN A 1 184 ? -11.170 8.829 11.245 1.00 96.12 184 ASN A O 1
ATOM 1454 N N . LEU A 1 185 ? -9.269 9.789 10.540 1.00 94.44 185 LEU A N 1
ATOM 1455 C CA . LEU A 1 185 ? -8.748 10.021 11.885 1.00 94.44 185 LEU A CA 1
ATOM 1456 C C . LEU A 1 185 ? -9.624 11.015 12.660 1.00 94.44 185 LEU A C 1
ATOM 1458 O O . LEU A 1 185 ? -9.978 10.725 13.800 1.00 94.44 185 LEU A O 1
ATOM 1462 N N . GLU A 1 186 ? -10.065 12.101 12.020 1.00 94.81 186 GLU A N 1
ATOM 1463 C CA . GLU A 1 186 ? -10.997 13.071 12.611 1.00 94.81 186 GLU A CA 1
ATOM 1464 C C . GLU A 1 186 ? -12.299 12.394 13.072 1.00 94.81 186 GLU A C 1
ATOM 1466 O O . GLU A 1 186 ? -12.783 12.634 14.180 1.00 94.81 186 GLU A O 1
ATOM 1471 N N . VAL A 1 187 ? -12.838 11.470 12.268 1.00 93.88 187 VAL A N 1
ATOM 1472 C CA . VAL A 1 187 ? -14.028 10.691 12.648 1.00 93.88 187 VAL A CA 1
ATOM 1473 C C . VAL A 1 187 ? -13.762 9.795 13.865 1.00 93.88 187 VAL A C 1
ATOM 1475 O O . VAL A 1 187 ? -14.642 9.658 14.718 1.00 93.88 187 VAL A O 1
ATOM 1478 N N . LEU A 1 188 ? -12.580 9.175 13.986 1.00 90.75 188 LEU A N 1
ATOM 1479 C CA . LEU A 1 188 ? -12.241 8.369 15.171 1.00 90.75 188 LEU A CA 1
ATOM 1480 C C . LEU A 1 188 ? -12.156 9.230 16.425 1.00 90.75 188 LEU A C 1
ATOM 1482 O O . LEU A 1 188 ? -12.770 8.887 17.431 1.00 90.75 188 LEU A O 1
ATOM 1486 N N . GLU A 1 189 ? -11.451 10.354 16.351 1.00 89.25 189 GLU A N 1
ATOM 1487 C CA . GLU A 1 189 ? -11.265 11.268 17.480 1.00 89.25 189 GLU A CA 1
ATOM 1488 C C . GLU A 1 189 ? -12.591 11.880 17.944 1.00 89.25 189 GLU A C 1
ATOM 1490 O O . GLU A 1 189 ? -12.866 11.974 19.147 1.00 89.25 189 GLU A O 1
ATOM 1495 N N . HIS A 1 190 ? -13.459 12.239 16.995 1.00 88.75 190 HIS A N 1
ATOM 1496 C CA . HIS A 1 190 ? -14.804 12.711 17.296 1.00 88.75 190 HIS A CA 1
ATOM 1497 C C . HIS A 1 190 ? -15.632 11.641 18.022 1.00 88.75 190 HIS A C 1
ATOM 1499 O O . HIS A 1 190 ? -16.238 11.918 19.062 1.00 88.75 190 HIS A O 1
ATOM 1505 N N . ASN A 1 191 ? -15.613 10.400 17.525 1.00 85.12 191 ASN A N 1
ATOM 1506 C CA . ASN A 1 191 ? -16.320 9.287 18.158 1.00 85.12 191 ASN A CA 1
ATOM 1507 C C . ASN A 1 191 ? -15.789 9.001 19.569 1.00 85.12 191 ASN A C 1
ATOM 1509 O O . ASN A 1 191 ? -16.582 8.816 20.494 1.00 85.12 191 ASN A O 1
ATOM 1513 N N . ASP A 1 192 ? -14.470 9.002 19.757 1.00 82.44 192 ASP A N 1
ATOM 1514 C CA . ASP A 1 192 ? -13.838 8.774 21.059 1.00 82.44 192 ASP A CA 1
ATOM 1515 C C . ASP A 1 192 ? -14.210 9.876 22.065 1.00 82.44 192 ASP A C 1
ATOM 1517 O O . ASP A 1 192 ? -14.495 9.583 23.230 1.00 82.44 192 ASP A O 1
ATOM 1521 N N . THR A 1 193 ? -14.311 11.129 21.609 1.00 82.69 193 THR A N 1
ATOM 1522 C CA . THR A 1 193 ? -14.766 12.263 22.430 1.00 82.69 193 THR A CA 1
ATOM 1523 C C . THR A 1 193 ? -16.217 12.089 22.882 1.00 82.69 193 THR A C 1
ATOM 1525 O O . THR A 1 193 ? -16.527 12.258 24.067 1.00 82.69 193 THR A O 1
ATOM 1528 N N . ILE A 1 194 ? -17.113 11.697 21.968 1.00 79.69 194 ILE A N 1
ATOM 1529 C CA . ILE A 1 194 ? -18.518 11.421 22.297 1.00 79.69 194 ILE A CA 1
ATOM 1530 C C . ILE A 1 194 ? -18.608 10.276 23.313 1.00 79.69 194 ILE A C 1
ATOM 1532 O O . ILE A 1 194 ? -19.267 10.433 24.343 1.00 79.69 194 ILE A O 1
ATOM 1536 N N . HIS A 1 195 ? -17.911 9.159 23.083 1.00 76.19 195 HIS A N 1
ATOM 1537 C CA . HIS A 1 195 ? -17.923 8.010 23.994 1.00 76.19 195 HIS A CA 1
ATOM 1538 C C . HIS A 1 195 ? -17.396 8.366 25.392 1.00 76.19 195 HIS A C 1
ATOM 1540 O O . HIS A 1 195 ? -17.995 7.957 26.389 1.00 76.19 195 HIS A O 1
ATOM 1546 N N . ALA A 1 196 ? -16.325 9.161 25.483 1.00 74.94 196 ALA A N 1
ATOM 1547 C CA . ALA A 1 196 ? -15.798 9.634 26.761 1.00 74.94 196 ALA A CA 1
ATOM 1548 C C . ALA A 1 196 ? -16.814 10.511 27.513 1.00 74.94 196 ALA A C 1
ATOM 1550 O O . ALA A 1 196 ? -17.011 10.328 28.717 1.00 74.94 196 ALA A O 1
ATOM 1551 N N . SER A 1 197 ? -17.505 11.417 26.808 1.00 72.44 197 SER A N 1
ATOM 1552 C CA . SER A 1 197 ? -18.528 12.278 27.415 1.00 72.44 197 SER A CA 1
ATOM 1553 C C . SER A 1 197 ? -19.754 11.492 27.906 1.00 72.44 197 SER A C 1
ATOM 1555 O O . SER A 1 197 ? -20.249 11.742 29.006 1.00 72.44 197 SER A O 1
ATOM 1557 N N . LEU A 1 198 ? -20.194 10.480 27.148 1.00 70.62 198 LEU A N 1
ATOM 1558 C CA . LEU A 1 198 ? -21.304 9.605 27.526 1.00 70.62 198 LEU A CA 1
ATOM 1559 C C . LEU A 1 198 ? -20.953 8.731 28.736 1.00 70.62 198 LEU A C 1
ATOM 1561 O O . LEU A 1 198 ? -21.742 8.662 29.678 1.00 70.62 198 LEU A O 1
ATOM 1565 N N . GLY A 1 199 ? -19.759 8.128 28.760 1.00 68.62 199 GLY A N 1
ATOM 1566 C CA . GLY A 1 199 ? -19.284 7.341 29.904 1.00 68.62 199 GLY A CA 1
ATOM 1567 C C . GLY A 1 199 ? -19.209 8.168 31.192 1.00 68.62 199 GLY A C 1
ATOM 1568 O O . GLY A 1 199 ? -19.675 7.722 32.241 1.00 68.62 199 GLY A O 1
ATOM 1569 N N . ALA A 1 200 ? -18.727 9.413 31.091 1.00 67.56 200 ALA A N 1
ATOM 1570 C CA . ALA A 1 200 ? -18.712 10.355 32.209 1.00 67.56 200 ALA A CA 1
ATOM 1571 C C . ALA A 1 200 ? -20.130 10.712 32.697 1.00 67.56 200 ALA A C 1
ATOM 1573 O O . ALA A 1 200 ? -20.366 10.765 33.903 1.00 67.56 200 ALA A O 1
ATOM 1574 N N . SER A 1 201 ? -21.087 10.905 31.780 1.00 67.69 201 SER A N 1
ATOM 1575 C CA . SER A 1 201 ? -22.482 11.230 32.123 1.00 67.69 201 SER A CA 1
ATOM 1576 C C . SER A 1 201 ? -23.252 10.073 32.776 1.00 67.69 201 SER A C 1
ATOM 1578 O O . SER A 1 201 ? -24.152 10.310 33.579 1.00 67.69 201 SER A O 1
ATOM 1580 N N . LEU A 1 202 ? -22.878 8.825 32.475 1.00 68.50 202 LEU A N 1
ATOM 1581 C CA . LEU A 1 202 ? -23.505 7.612 33.013 1.00 68.50 202 LEU A CA 1
ATOM 1582 C C . LEU A 1 202 ? -22.860 7.121 34.320 1.00 68.50 202 LEU A C 1
ATOM 1584 O O . LEU A 1 202 ? -23.248 6.074 34.837 1.00 68.50 202 LEU A O 1
ATOM 1588 N N . GLY A 1 203 ? -21.866 7.840 34.857 1.00 52.62 203 GLY A N 1
ATOM 1589 C CA . GLY A 1 203 ? -21.162 7.453 36.085 1.00 52.62 203 GLY A CA 1
ATOM 1590 C C . GLY A 1 203 ? -20.381 6.138 35.972 1.00 52.62 203 GLY A C 1
ATOM 1591 O O . GLY A 1 203 ? -19.936 5.597 36.985 1.00 52.62 203 GLY A O 1
ATOM 1592 N N . GLN A 1 204 ? -20.199 5.610 34.758 1.00 53.97 204 GLN A N 1
ATOM 1593 C CA . GLN A 1 204 ? -19.371 4.437 34.518 1.00 53.97 204 GLN A CA 1
ATOM 1594 C C . GLN A 1 204 ? -17.915 4.888 34.451 1.00 53.97 204 GLN A C 1
ATOM 1596 O O . GLN A 1 204 ? -17.496 5.582 33.525 1.00 53.97 204 GLN A O 1
ATOM 1601 N N . SER A 1 205 ? -17.128 4.486 35.452 1.00 47.56 205 SER A N 1
ATOM 1602 C CA . SER A 1 205 ? -15.675 4.632 35.405 1.00 47.56 205 SER A CA 1
ATOM 1603 C C . SER A 1 205 ? -15.164 4.039 34.094 1.00 47.56 205 SER A C 1
ATOM 1605 O O . SER A 1 205 ? -15.501 2.899 33.769 1.00 47.56 205 SER A O 1
ATOM 1607 N N . THR A 1 206 ? -14.355 4.806 33.370 1.00 43.72 206 THR A N 1
ATOM 1608 C CA . THR A 1 206 ? -13.776 4.491 32.061 1.00 43.72 206 THR A CA 1
ATOM 1609 C C . THR A 1 206 ? -12.815 3.297 32.127 1.00 43.72 206 THR A C 1
ATOM 1611 O O . THR A 1 206 ? -11.606 3.437 31.942 1.00 43.72 206 THR A O 1
ATOM 1614 N N . ASN A 1 207 ? -13.325 2.099 32.396 1.00 40.88 207 ASN A N 1
ATOM 1615 C CA . ASN A 1 207 ? -12.596 0.864 32.172 1.00 40.88 207 ASN A CA 1
ATOM 1616 C C . ASN A 1 207 ? -12.784 0.490 30.699 1.00 40.88 207 ASN A C 1
ATOM 1618 O O . ASN A 1 207 ? -13.862 0.102 30.265 1.00 40.88 207 ASN A O 1
ATOM 1622 N N . ARG A 1 208 ? -11.703 0.677 29.935 1.00 47.62 208 ARG A N 1
ATOM 1623 C CA . ARG A 1 208 ? -11.503 0.489 28.484 1.00 47.62 208 ARG A CA 1
ATOM 1624 C C . ARG A 1 208 ? -11.866 -0.907 27.912 1.00 47.62 208 ARG A C 1
ATOM 1626 O O . ARG A 1 208 ? -11.070 -1.467 27.160 1.00 47.62 208 ARG A O 1
ATOM 1633 N N . ARG A 1 209 ? -13.003 -1.526 28.248 1.00 42.31 209 ARG A N 1
ATOM 1634 C CA . ARG A 1 209 ? -13.346 -2.866 27.721 1.00 42.31 209 ARG A CA 1
ATOM 1635 C C . ARG A 1 209 ? -14.777 -3.115 27.270 1.00 42.31 209 ARG A C 1
ATOM 1637 O O . ARG A 1 209 ? -14.982 -4.162 26.666 1.00 42.31 209 ARG A O 1
ATOM 1644 N N . ASP A 1 210 ? -15.703 -2.179 27.426 1.00 37.88 210 ASP A N 1
ATOM 1645 C CA . ASP A 1 210 ? -17.057 -2.397 26.917 1.00 37.88 210 ASP A CA 1
ATOM 1646 C C . ASP A 1 210 ? -17.254 -1.655 25.594 1.00 37.88 210 ASP A C 1
ATOM 1648 O O . ASP A 1 210 ? -17.413 -0.436 25.526 1.00 37.88 210 ASP A O 1
ATOM 1652 N N . VAL A 1 211 ? -17.160 -2.430 24.512 1.00 45.81 211 VAL A N 1
ATOM 1653 C CA . VAL A 1 211 ? -17.467 -2.009 23.146 1.00 45.81 211 VAL A CA 1
ATOM 1654 C C . VAL A 1 211 ? -18.966 -1.736 23.075 1.00 45.81 211 VAL A C 1
ATOM 1656 O O . VAL A 1 211 ? -19.772 -2.656 22.967 1.00 45.81 211 VAL A O 1
ATOM 1659 N N . VAL A 1 212 ? -19.346 -0.463 23.139 1.00 41.34 212 VAL A N 1
ATOM 1660 C CA . VAL A 1 212 ? -20.701 -0.038 22.78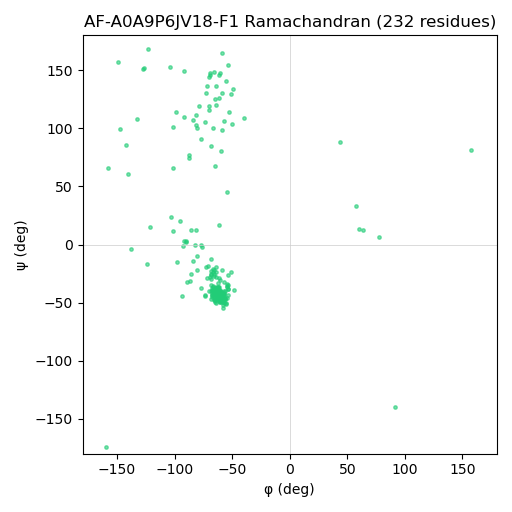4 1.00 41.34 212 VAL A CA 1
ATOM 1661 C C . VAL A 1 212 ? -20.808 -0.102 21.260 1.00 41.34 212 VAL A C 1
ATOM 1663 O O . VAL A 1 212 ? -20.217 0.721 20.556 1.00 41.34 212 VAL A O 1
ATOM 1666 N N . GLU A 1 213 ? -21.515 -1.108 20.739 1.00 38.88 213 GLU A N 1
ATOM 1667 C CA . GLU A 1 213 ? -21.840 -1.181 19.312 1.00 38.88 213 GLU A CA 1
ATOM 1668 C C . GLU A 1 213 ? -22.751 -0.008 18.931 1.00 38.88 213 GLU A C 1
ATOM 1670 O O . GLU A 1 213 ? -23.847 0.154 19.465 1.00 38.88 213 GLU A O 1
ATOM 1675 N N . MET A 1 214 ? -22.277 0.826 18.004 1.00 43.81 214 MET A N 1
ATOM 1676 C CA . MET A 1 214 ? -23.077 1.877 17.377 1.00 43.81 214 MET A CA 1
ATOM 1677 C C . MET A 1 214 ? -23.719 1.341 16.088 1.00 43.81 214 MET A C 1
ATOM 1679 O O . MET A 1 214 ? -23.108 0.505 15.418 1.00 43.81 214 MET A O 1
ATOM 1683 N N . PRO A 1 215 ? -24.905 1.842 15.699 1.00 38.50 215 PRO A N 1
ATOM 1684 C CA . PRO A 1 215 ? -25.509 1.551 14.401 1.00 38.50 215 PRO A CA 1
ATOM 1685 C C . PRO A 1 215 ? -24.605 2.019 13.249 1.00 38.50 215 PRO A C 1
ATOM 1687 O O . PRO A 1 215 ? -23.947 3.052 13.365 1.00 38.50 215 PRO A O 1
ATOM 1690 N N . ASP A 1 216 ? -24.623 1.307 12.117 1.00 44.19 216 ASP A N 1
ATOM 1691 C CA . ASP A 1 216 ? -23.787 1.507 10.909 1.00 44.19 216 ASP A CA 1
ATOM 1692 C C . ASP A 1 216 ? -23.941 2.871 10.181 1.00 44.19 216 ASP A C 1
ATOM 1694 O O . ASP A 1 216 ? -23.561 3.042 9.018 1.00 44.19 216 ASP A O 1
ATOM 1698 N N . THR A 1 217 ? -24.512 3.885 10.820 1.00 47.81 217 THR A N 1
ATOM 1699 C CA . THR A 1 217 ? -24.936 5.132 10.186 1.00 47.81 217 THR A CA 1
ATOM 1700 C C . THR A 1 217 ? -23.955 6.277 10.411 1.00 47.81 217 THR A C 1
ATOM 1702 O O . THR A 1 217 ? -24.331 7.249 11.043 1.00 47.81 217 THR A O 1
ATOM 1705 N N . VAL A 1 218 ? -22.736 6.180 9.868 1.00 43.78 218 VAL A N 1
ATOM 1706 C CA . VAL A 1 218 ? -22.060 7.252 9.093 1.00 43.78 218 VAL A CA 1
ATOM 1707 C C . VAL A 1 218 ? -21.003 6.577 8.209 1.00 43.78 218 VAL A C 1
ATOM 1709 O O . VAL A 1 218 ? -19.796 6.747 8.357 1.00 43.78 218 VAL A O 1
ATOM 1712 N N . ARG A 1 219 ? -21.450 5.762 7.252 1.00 39.53 219 ARG A N 1
ATOM 1713 C CA . ARG A 1 219 ? -20.636 5.515 6.061 1.00 39.53 219 ARG A CA 1
ATOM 1714 C C . ARG A 1 219 ? -20.669 6.823 5.276 1.00 39.53 219 ARG A C 1
ATOM 1716 O O . ARG A 1 219 ? -21.741 7.186 4.789 1.00 39.53 219 ARG A O 1
ATOM 1723 N N . MET A 1 220 ? -19.539 7.514 5.099 1.00 36.06 220 MET A N 1
ATOM 1724 C CA . MET A 1 220 ? -19.419 8.346 3.902 1.00 36.06 220 MET A CA 1
ATOM 1725 C C . MET A 1 220 ? -19.578 7.373 2.738 1.00 36.06 220 MET A C 1
ATOM 1727 O O . MET A 1 220 ? -18.675 6.601 2.408 1.00 36.06 220 MET A O 1
ATOM 1731 N N . LYS A 1 221 ? -20.795 7.311 2.182 1.00 32.22 221 LYS A N 1
ATOM 1732 C CA . LYS A 1 221 ? -21.003 6.708 0.878 1.00 32.22 221 LYS A CA 1
ATOM 1733 C C . LYS A 1 221 ? -20.009 7.426 -0.007 1.00 32.22 221 LYS A C 1
ATOM 1735 O O . LYS A 1 221 ? -20.129 8.630 -0.207 1.00 32.22 221 LYS A O 1
ATOM 1740 N N . ARG A 1 222 ? -19.028 6.671 -0.497 1.00 37.75 222 ARG A N 1
ATOM 1741 C CA . ARG A 1 222 ? -18.316 6.995 -1.720 1.00 37.75 222 ARG A CA 1
ATOM 1742 C C . ARG A 1 222 ? -19.394 7.522 -2.660 1.00 37.75 222 ARG A C 1
ATOM 1744 O O . ARG A 1 222 ? -20.283 6.763 -3.046 1.00 37.75 222 ARG A O 1
ATOM 1751 N N . THR A 1 223 ? -19.402 8.822 -2.935 1.00 28.70 223 THR A N 1
ATOM 1752 C CA . THR A 1 223 ? -20.052 9.300 -4.141 1.00 28.70 223 THR A CA 1
ATOM 1753 C C . THR A 1 223 ? -19.337 8.520 -5.223 1.00 28.70 223 THR A C 1
ATOM 1755 O O . THR A 1 223 ? -18.136 8.686 -5.442 1.00 28.70 223 THR A O 1
ATOM 1758 N N . GLU A 1 224 ? -20.041 7.541 -5.781 1.00 33.81 224 GLU A N 1
ATOM 1759 C CA . GLU A 1 224 ? -19.667 6.877 -7.012 1.00 33.81 224 GLU A CA 1
ATOM 1760 C C . GLU A 1 224 ? -19.619 7.974 -8.074 1.00 33.81 224 GLU A C 1
ATOM 1762 O O . GLU A 1 224 ? -20.569 8.223 -8.808 1.00 33.81 224 GLU A O 1
ATOM 1767 N N . GLY A 1 225 ? -18.508 8.707 -8.098 1.00 28.58 225 GLY A N 1
ATOM 1768 C CA . GLY A 1 225 ? -18.113 9.543 -9.206 1.00 28.58 225 GLY A CA 1
ATOM 1769 C C . GLY A 1 225 ? -17.763 8.597 -10.335 1.00 28.58 225 GLY A C 1
ATOM 1770 O O . GLY A 1 225 ? -16.612 8.200 -10.467 1.00 28.58 225 GLY A O 1
ATOM 1771 N N . ASN A 1 226 ? -18.797 8.189 -11.068 1.00 27.62 226 ASN A N 1
ATOM 1772 C CA . ASN A 1 226 ? -18.757 7.474 -12.331 1.00 27.62 226 ASN A CA 1
ATOM 1773 C C . ASN A 1 226 ? -17.745 6.326 -12.384 1.00 27.62 226 ASN A C 1
ATOM 1775 O O . ASN A 1 226 ? -16.640 6.438 -12.920 1.00 27.62 226 ASN A O 1
ATOM 1779 N N . GLY A 1 227 ? -18.216 5.153 -11.956 1.00 32.12 227 GLY A N 1
ATOM 1780 C CA . GLY A 1 227 ? -17.846 3.923 -12.639 1.00 32.12 227 GLY A CA 1
ATOM 1781 C C . GLY A 1 227 ? -18.098 4.111 -14.135 1.00 32.12 227 GLY A C 1
ATOM 1782 O O . GLY A 1 227 ? -19.250 4.179 -14.550 1.00 32.12 227 GLY A O 1
ATOM 1783 N N . LYS A 1 228 ? -17.009 4.321 -14.881 1.00 32.19 228 LYS A N 1
ATOM 1784 C CA . LYS A 1 228 ? -16.811 4.261 -16.340 1.00 32.19 228 LYS A CA 1
ATOM 1785 C C . LYS A 1 228 ? -15.591 5.122 -16.674 1.00 32.19 228 LYS A C 1
ATOM 1787 O O . LYS A 1 228 ? -15.718 6.260 -17.094 1.00 32.19 228 LYS A O 1
ATOM 1792 N N . ASN A 1 229 ? -14.408 4.553 -16.486 1.00 33.03 229 ASN A N 1
ATOM 1793 C CA . ASN A 1 229 ? -13.272 4.806 -17.366 1.00 33.03 229 ASN A CA 1
ATOM 1794 C C . ASN A 1 229 ? -12.545 3.474 -17.494 1.00 33.03 229 ASN A C 1
ATOM 1796 O O . ASN A 1 229 ? -11.67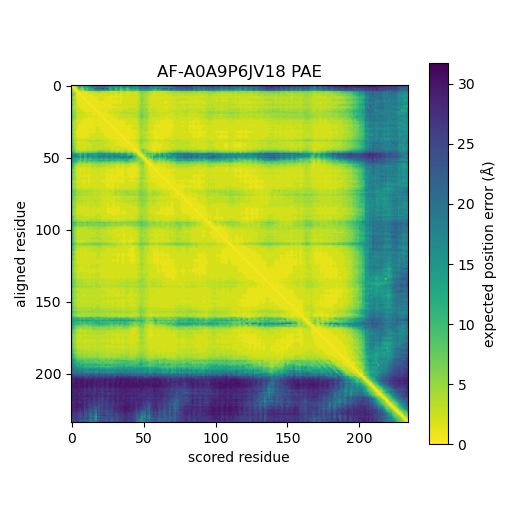7 3.120 -16.701 1.00 33.03 229 ASN A O 1
ATOM 1800 N N . PHE A 1 230 ? -13.052 2.696 -18.445 1.00 36.53 230 PHE A N 1
ATOM 1801 C CA . PHE A 1 230 ? -12.476 1.445 -18.891 1.00 36.53 230 PHE A CA 1
ATOM 1802 C C . PHE A 1 230 ? -11.086 1.727 -19.454 1.00 36.53 230 PHE A C 1
ATOM 1804 O O . PHE A 1 230 ? -10.948 2.551 -20.358 1.00 36.53 230 PHE A O 1
ATOM 1811 N N . LEU A 1 231 ? -10.073 1.026 -18.948 1.00 31.84 231 LEU A N 1
ATOM 1812 C CA . LEU A 1 231 ? -8.838 0.873 -19.696 1.00 31.84 231 LEU A CA 1
ATOM 1813 C C . LEU A 1 231 ? -9.082 -0.246 -20.711 1.00 31.84 231 LEU A C 1
ATOM 1815 O O . LEU A 1 231 ? -9.087 -1.428 -20.377 1.00 31.84 231 LEU A O 1
ATOM 1819 N N . LEU A 1 232 ? -9.358 0.157 -21.944 1.00 27.09 232 LEU A N 1
ATOM 1820 C CA . LEU A 1 232 ? -9.349 -0.712 -23.108 1.00 27.09 232 LEU A CA 1
ATOM 1821 C C . LEU A 1 232 ? -7.937 -0.608 -23.687 1.00 27.09 232 LEU A C 1
ATOM 1823 O O . LEU A 1 232 ? -7.562 0.449 -24.187 1.00 27.09 232 LEU A O 1
ATOM 1827 N N . ILE A 1 233 ? -7.142 -1.669 -23.577 1.00 36.47 233 ILE A N 1
ATOM 1828 C CA . ILE A 1 233 ? -5.904 -1.810 -24.348 1.00 36.47 233 ILE A CA 1
ATOM 1829 C C . ILE A 1 233 ? -5.921 -3.223 -24.930 1.00 36.47 233 ILE A C 1
ATOM 1831 O O . ILE A 1 233 ? -5.823 -4.201 -24.189 1.00 36.47 233 ILE A O 1
ATOM 1835 N N . LEU A 1 234 ? -6.139 -3.287 -26.247 1.00 35.81 234 LEU A N 1
ATOM 1836 C CA . LEU A 1 234 ? -5.781 -4.426 -27.096 1.00 35.81 234 LEU A CA 1
ATOM 1837 C C . LEU A 1 234 ? -4.256 -4.578 -27.130 1.00 35.81 234 LEU A C 1
ATOM 1839 O O . LEU A 1 234 ? -3.578 -3.527 -27.203 1.00 35.81 234 LEU A O 1
#